Protein AF-A0A9E1UEE5-F1 (afdb_monomer)

Sequence (339 aa):
MTSESNLPDRPKLRPLDVSRVTHEGNDYFLLKDLRRLNDRSMLVPAPLGVYLQGVDGMNTLNEITEAAIRGGAPSVPRKTLEELMNRLDDMLLLSNGKYLTEIEKRLHEYRSAPERAPALADLAYPSDTADLRGYLDGFAFPYMNDDSMADDDLPFDVDVELKGIVSPHIDFERGGDSYGMIWEQVRDQLQDVELFVVFGTDHNGEGPRLTLTNQNYRTPLGVLETDTELVDEISRILSFDSTVDDHPFADEFNHANEHSIELATVWLHRAIGSSDAKMLPILCGAFGGLLEPDSPNIDDHPEIRRVIRLLQSVAGERRTMFIAAADLSHVGPAFGQDE

pLDDT: mean 89.13, std 13.68, range [31.75, 98.81]

Secondary structure (DSSP, 8-state):
--------SS-BBPP-EEEEEEETTEEEEEEE-TT-SS---EEEEGGGHHHHHTTBTTS-HHHHHHHHHHTTPPP--HHHHHHHHHHHHHTT-B-SHHHHHHHHHHHHHHHHSSSB--SSBTTTB-SSHHHHHHHHHHHHGGGSS-TT-S-TTS-TT------EEEE--S-HHHHHHHHHHHHHHHGGGGTT-SEEEEEEE-TT--SS-EEE--PPEEETTEEEPB-HHHHHHHHHHHTT-TTSTTTTTTTGGGGGT--HHHHHHHHHHHHH-S---EEEEEEE---GGGGSTTSPPGGG-HHHHHHHHHHHHHHHHS-EEEEEE------SGGGT---

Structure (mmCIF, N/CA/C/O backbone):
data_AF-A0A9E1UEE5-F1
#
_entry.id   AF-A0A9E1UEE5-F1
#
loop_
_atom_site.group_PDB
_atom_site.id
_atom_site.type_symbol
_atom_site.label_atom_id
_atom_site.label_alt_id
_atom_site.label_comp_id
_atom_site.label_asym_id
_atom_site.label_entity_id
_atom_site.label_seq_id
_atom_site.pdbx_PDB_ins_code
_atom_site.Cartn_x
_atom_site.Cartn_y
_atom_site.Cartn_z
_atom_site.occupancy
_atom_site.B_iso_or_equiv
_atom_site.auth_seq_id
_atom_site.auth_comp_id
_atom_site.auth_asym_id
_atom_site.auth_atom_id
_atom_site.pdbx_PDB_model_num
ATOM 1 N N . MET A 1 1 ? 7.328 20.406 -35.184 1.00 33.19 1 MET A N 1
ATOM 2 C CA . MET A 1 1 ? 8.260 20.754 -34.096 1.00 33.19 1 MET A CA 1
ATOM 3 C C . MET A 1 1 ? 8.676 19.442 -33.474 1.00 33.19 1 MET A C 1
ATOM 5 O O . MET A 1 1 ? 7.837 18.776 -32.889 1.00 33.19 1 MET A O 1
ATOM 9 N N . THR A 1 2 ? 9.891 18.991 -33.761 1.00 31.75 2 THR A N 1
ATOM 10 C CA . THR A 1 2 ? 10.478 17.794 -33.152 1.00 31.75 2 THR A CA 1
ATOM 11 C C . THR A 1 2 ? 10.635 18.077 -31.664 1.00 31.75 2 THR A C 1
ATOM 13 O O . THR A 1 2 ? 11.395 18.977 -31.316 1.00 31.75 2 THR A O 1
ATOM 16 N N . SER A 1 3 ? 9.873 17.399 -30.802 1.00 36.81 3 SER A N 1
ATOM 17 C CA . SER A 1 3 ? 10.148 17.436 -29.367 1.00 36.81 3 SER A CA 1
ATOM 18 C C . SER A 1 3 ? 11.546 16.858 -29.176 1.00 36.81 3 SER A C 1
ATOM 20 O O . SER A 1 3 ? 11.770 15.689 -29.494 1.00 36.81 3 SER A O 1
ATOM 22 N N . GLU A 1 4 ? 12.502 17.679 -28.748 1.00 43.12 4 GLU A N 1
ATOM 23 C CA . GLU A 1 4 ? 13.776 17.165 -28.251 1.00 43.12 4 GLU A CA 1
ATOM 24 C C . GLU A 1 4 ? 13.449 16.155 -27.149 1.00 43.12 4 GLU A C 1
ATOM 26 O O . GLU A 1 4 ? 12.696 16.466 -26.224 1.00 43.12 4 GLU A O 1
ATOM 31 N N . SER A 1 5 ? 13.898 14.907 -27.302 1.00 53.75 5 SER A N 1
ATOM 32 C CA . SER A 1 5 ? 13.592 13.880 -26.313 1.00 53.75 5 SER A CA 1
ATOM 33 C C . SER A 1 5 ? 14.359 14.214 -25.037 1.00 53.75 5 SER A C 1
ATOM 35 O O . SER A 1 5 ? 15.582 14.093 -25.013 1.00 53.75 5 SER A O 1
ATOM 37 N N . ASN A 1 6 ? 13.654 14.604 -23.977 1.00 70.25 6 ASN A N 1
ATOM 38 C CA . ASN A 1 6 ? 14.213 14.877 -22.644 1.00 70.25 6 ASN A CA 1
ATOM 39 C C . ASN A 1 6 ? 14.597 13.587 -21.888 1.00 70.25 6 ASN A C 1
ATOM 41 O O . ASN A 1 6 ? 14.539 13.523 -20.660 1.00 70.25 6 ASN A O 1
ATOM 45 N N . LEU A 1 7 ? 14.959 12.533 -22.621 1.00 82.62 7 LEU A N 1
ATOM 46 C CA . LEU A 1 7 ? 15.351 11.266 -22.030 1.00 82.62 7 LEU A CA 1
ATOM 47 C C . LEU A 1 7 ? 16.670 11.440 -21.266 1.00 82.62 7 LEU A C 1
ATOM 49 O O . LEU A 1 7 ? 17.593 12.079 -21.778 1.00 82.62 7 LEU A O 1
ATOM 53 N N . PRO A 1 8 ? 16.785 10.869 -20.056 1.00 86.38 8 PRO A N 1
ATOM 54 C CA . PRO A 1 8 ? 18.048 10.859 -19.333 1.00 86.38 8 PRO A CA 1
ATOM 55 C C . PRO A 1 8 ? 19.112 10.090 -20.128 1.00 86.38 8 PRO A C 1
ATOM 57 O O . PRO A 1 8 ? 18.811 9.069 -20.748 1.00 86.38 8 PRO A O 1
ATOM 60 N N . ASP A 1 9 ? 20.365 10.550 -20.059 1.00 90.50 9 ASP A N 1
ATOM 61 C CA . ASP A 1 9 ? 21.506 9.896 -20.724 1.00 90.50 9 ASP A CA 1
ATOM 62 C C . ASP A 1 9 ? 21.669 8.436 -20.271 1.00 90.50 9 ASP A C 1
ATOM 64 O O . ASP A 1 9 ? 21.978 7.555 -21.071 1.00 90.50 9 ASP A O 1
ATOM 68 N N . ARG A 1 10 ? 21.372 8.173 -18.992 1.00 95.06 10 ARG A N 1
ATOM 69 C CA . ARG A 1 10 ? 21.348 6.843 -18.377 1.00 95.06 10 ARG A CA 1
ATOM 70 C C . ARG A 1 10 ? 19.948 6.553 -17.834 1.00 95.06 10 ARG A C 1
ATOM 72 O O . ARG A 1 10 ? 19.637 6.957 -16.711 1.00 95.06 10 ARG A O 1
ATOM 79 N N . PRO A 1 11 ? 19.061 5.942 -18.634 1.00 95.75 11 PRO A N 1
ATOM 80 C CA . PRO A 1 11 ? 17.687 5.700 -18.223 1.00 95.75 11 PRO A CA 1
ATOM 81 C C . PRO A 1 11 ? 17.603 4.584 -17.181 1.00 95.75 11 PRO A C 1
ATOM 83 O O . PRO A 1 11 ? 18.307 3.580 -17.265 1.00 95.75 11 PRO A O 1
ATOM 86 N N . LYS A 1 12 ? 16.708 4.769 -16.208 1.00 96.69 12 LYS A N 1
ATOM 87 C CA . LYS A 1 12 ? 16.416 3.813 -15.137 1.00 96.69 12 LYS A CA 1
ATOM 88 C C . LYS A 1 12 ? 14.928 3.501 -15.129 1.00 96.69 12 LYS A C 1
ATOM 90 O O . LYS A 1 12 ? 14.126 4.423 -14.994 1.00 96.69 12 LYS A O 1
ATOM 95 N N . LEU A 1 13 ? 14.556 2.233 -15.252 1.00 95.25 13 LEU A N 1
ATOM 96 C CA . LEU A 1 13 ? 13.190 1.775 -15.026 1.00 95.25 13 LEU A CA 1
ATOM 97 C C . LEU A 1 13 ? 12.865 1.833 -13.533 1.00 95.25 13 LEU A C 1
ATOM 99 O O . LEU A 1 13 ? 13.707 1.547 -12.681 1.00 95.25 13 LEU A O 1
ATOM 103 N N . ARG A 1 14 ? 11.627 2.205 -13.217 1.00 93.12 14 ARG A N 1
ATOM 104 C CA . ARG A 1 14 ? 11.059 1.960 -11.889 1.00 93.12 14 ARG A CA 1
ATOM 105 C C . ARG A 1 14 ? 10.749 0.467 -11.721 1.00 93.12 14 ARG A C 1
ATOM 107 O O . ARG A 1 14 ? 10.701 -0.249 -12.720 1.00 93.12 14 ARG A O 1
ATOM 114 N N . PRO A 1 15 ? 10.501 -0.007 -10.492 1.00 89.44 15 PRO A N 1
ATOM 115 C CA . PRO A 1 15 ? 9.843 -1.292 -10.286 1.00 89.44 15 PRO A CA 1
ATOM 116 C C . PRO A 1 15 ? 8.498 -1.331 -11.028 1.00 89.44 15 PRO A C 1
ATOM 118 O O . PRO A 1 15 ? 7.722 -0.375 -10.954 1.00 89.44 15 PRO A O 1
ATOM 121 N N . LEU A 1 16 ? 8.245 -2.415 -11.762 1.00 90.88 16 LEU A N 1
ATOM 122 C CA . LEU A 1 16 ? 7.039 -2.635 -12.565 1.00 90.88 16 LEU A CA 1
ATOM 123 C C . LEU A 1 16 ? 6.520 -4.051 -12.331 1.00 90.88 16 LEU A C 1
ATOM 125 O O . LEU A 1 16 ? 7.313 -4.965 -12.108 1.00 90.88 16 LEU A O 1
ATOM 129 N N . ASP A 1 17 ? 5.210 -4.236 -12.478 1.00 89.31 17 ASP A N 1
ATOM 130 C CA . ASP A 1 17 ? 4.637 -5.567 -12.660 1.00 89.31 17 ASP A CA 1
ATOM 131 C C . ASP A 1 17 ? 4.858 -5.979 -14.120 1.00 89.31 17 ASP A C 1
ATOM 133 O O . ASP A 1 17 ? 4.523 -5.242 -15.059 1.00 89.31 17 ASP A O 1
ATOM 137 N N . VAL A 1 18 ? 5.488 -7.139 -14.299 1.00 92.12 18 VAL A N 1
ATOM 138 C CA . VAL A 1 18 ? 5.902 -7.670 -15.593 1.00 92.12 18 VAL A CA 1
ATOM 139 C C . VAL A 1 18 ? 5.370 -9.086 -15.730 1.00 92.12 18 VAL A C 1
ATOM 141 O O . VAL A 1 18 ? 5.830 -10.007 -15.063 1.00 92.12 18 VAL A O 1
ATOM 144 N N . SER A 1 19 ? 4.454 -9.280 -16.675 1.00 92.44 19 SER A N 1
ATOM 145 C CA . SER A 1 19 ? 3.938 -10.604 -17.032 1.00 92.44 19 SER A CA 1
ATOM 146 C C . SER A 1 19 ? 4.212 -10.916 -18.497 1.00 92.44 19 SER A C 1
ATOM 148 O O . SER A 1 19 ? 4.224 -10.031 -19.356 1.00 92.44 19 SER A O 1
ATOM 150 N N . ARG A 1 20 ? 4.455 -12.192 -18.810 1.00 93.31 20 ARG A N 1
ATOM 151 C CA . ARG A 1 20 ? 4.583 -12.647 -20.197 1.00 93.31 20 ARG A CA 1
ATOM 152 C C . ARG A 1 20 ? 3.206 -13.011 -20.731 1.00 93.31 20 ARG A C 1
ATOM 154 O O . ARG A 1 20 ? 2.488 -13.787 -20.109 1.00 93.31 20 ARG A O 1
ATOM 161 N N . VAL A 1 21 ? 2.856 -12.473 -21.893 1.00 94.31 21 VAL A N 1
ATOM 162 C CA . VAL A 1 21 ? 1.564 -12.714 -22.542 1.00 94.31 21 VAL A CA 1
ATOM 163 C C . VAL A 1 21 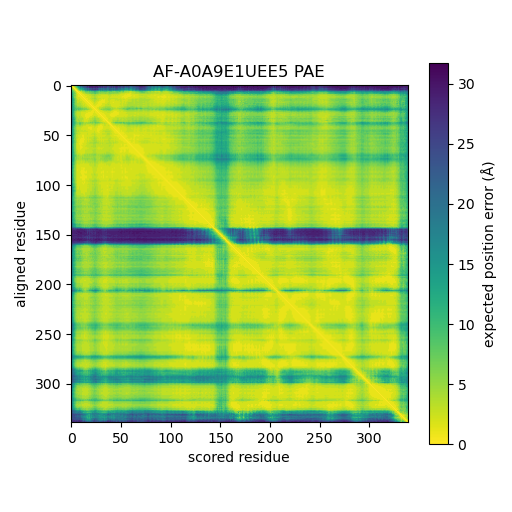? 1.761 -13.020 -24.021 1.00 94.31 21 VAL A C 1
ATOM 165 O O . VAL A 1 21 ? 2.668 -12.486 -24.660 1.00 94.31 21 VAL A O 1
ATOM 168 N N . THR A 1 22 ? 0.885 -13.850 -24.580 1.00 95.06 22 THR A N 1
ATOM 169 C CA . THR A 1 22 ? 0.810 -14.075 -26.027 1.00 95.06 22 THR A CA 1
ATOM 170 C C . THR A 1 22 ? -0.376 -13.293 -26.581 1.00 95.06 22 THR A C 1
ATOM 172 O O . THR A 1 22 ? -1.506 -13.448 -26.122 1.00 95.06 22 THR A O 1
ATOM 175 N N . HIS A 1 23 ? -0.127 -12.449 -27.577 1.00 89.38 23 HIS A N 1
ATOM 176 C CA . HIS A 1 23 ? -1.140 -11.637 -28.242 1.00 89.38 23 HIS A CA 1
ATOM 177 C C . HIS A 1 23 ? -0.979 -11.771 -29.757 1.00 89.38 23 HIS A C 1
ATOM 179 O O . HIS A 1 23 ? 0.119 -11.612 -30.285 1.00 89.38 23 HIS A O 1
ATOM 185 N N . GLU A 1 24 ? -2.060 -12.132 -30.453 1.00 90.50 24 GLU A N 1
ATOM 186 C CA . GLU A 1 24 ? -2.061 -12.365 -31.910 1.00 90.50 24 GLU A CA 1
ATOM 187 C C . GLU A 1 24 ? -0.937 -13.312 -32.391 1.00 90.50 24 GLU A C 1
ATOM 189 O O . GLU A 1 24 ? -0.323 -13.110 -33.436 1.00 90.50 24 GLU A O 1
ATOM 194 N N . GLY A 1 25 ? -0.640 -14.354 -31.603 1.00 91.62 25 GLY A N 1
ATOM 195 C CA . GLY A 1 25 ? 0.392 -15.350 -31.919 1.00 91.62 25 GLY A CA 1
ATOM 196 C C . GLY A 1 25 ? 1.837 -14.890 -31.692 1.00 91.62 25 GLY A C 1
ATOM 197 O O . GLY A 1 25 ? 2.755 -15.642 -32.009 1.00 91.62 25 GLY A O 1
ATOM 198 N N . ASN A 1 26 ? 2.048 -13.692 -31.139 1.00 92.56 26 ASN A N 1
ATOM 199 C CA . ASN A 1 26 ? 3.364 -13.164 -30.789 1.00 92.56 26 ASN A CA 1
ATOM 200 C C . ASN A 1 26 ? 3.502 -12.996 -29.272 1.00 92.56 26 ASN A C 1
ATOM 202 O O . ASN A 1 26 ? 2.530 -12.699 -28.577 1.00 92.56 26 ASN A O 1
ATOM 206 N N . ASP A 1 27 ? 4.725 -13.148 -28.769 1.00 94.69 27 ASP A N 1
ATOM 207 C CA . ASP A 1 27 ? 5.024 -13.007 -27.345 1.00 94.69 27 ASP A CA 1
ATOM 208 C C . ASP A 1 27 ? 5.402 -11.570 -26.975 1.00 94.69 27 ASP A C 1
ATOM 210 O O . ASP A 1 27 ? 6.221 -10.919 -27.638 1.00 94.69 27 ASP A O 1
ATOM 214 N N . TYR A 1 28 ? 4.854 -11.111 -25.854 1.00 96.50 28 TYR A N 1
ATOM 215 C CA . TYR A 1 28 ? 5.079 -9.790 -25.285 1.00 96.50 28 TYR A CA 1
ATOM 216 C C . TYR A 1 28 ? 5.350 -9.875 -23.783 1.00 96.50 28 TYR A C 1
ATOM 218 O O . TYR A 1 28 ? 4.900 -10.789 -23.092 1.00 96.50 28 TYR A O 1
ATOM 226 N N . PHE A 1 29 ? 6.040 -8.862 -23.276 1.00 95.25 29 PHE A N 1
ATOM 227 C CA . PHE A 1 29 ? 5.989 -8.466 -21.879 1.00 95.25 29 PHE A CA 1
ATOM 228 C C . PHE A 1 29 ? 4.897 -7.411 -21.715 1.00 95.25 29 PHE A C 1
ATOM 230 O O . PHE A 1 29 ? 4.915 -6.386 -22.399 1.00 95.25 29 PHE A O 1
ATOM 237 N N . LEU A 1 30 ? 3.942 -7.668 -20.831 1.00 95.31 30 LEU A N 1
ATOM 238 C CA . LEU A 1 30 ? 2.965 -6.696 -20.374 1.00 95.31 30 LEU A CA 1
ATOM 239 C C . LEU A 1 30 ? 3.545 -5.988 -19.151 1.00 95.31 30 LEU A C 1
ATOM 241 O O . LEU A 1 30 ? 3.741 -6.615 -18.113 1.00 95.31 30 LEU A O 1
ATOM 245 N N . LEU A 1 31 ? 3.824 -4.696 -19.296 1.00 94.88 31 LEU A N 1
ATOM 246 C CA . LEU A 1 31 ? 4.309 -3.834 -18.224 1.00 94.88 31 LEU A CA 1
ATOM 247 C C . LEU A 1 31 ? 3.138 -3.062 -17.621 1.00 94.88 31 LEU A C 1
ATOM 249 O O . LEU A 1 31 ? 2.382 -2.411 -18.354 1.00 94.88 31 LEU A O 1
ATOM 253 N N . LYS A 1 32 ? 3.019 -3.098 -16.296 1.00 91.81 32 LYS A N 1
ATOM 254 C CA . LYS A 1 32 ? 2.040 -2.323 -15.531 1.00 91.81 32 LYS A CA 1
ATOM 255 C C . LYS A 1 32 ? 2.735 -1.478 -14.472 1.00 91.81 32 LYS A C 1
ATOM 257 O O . LYS A 1 32 ? 3.705 -1.908 -13.848 1.00 91.81 32 LYS A O 1
ATOM 262 N N . ASP A 1 33 ? 2.221 -0.266 -14.280 1.00 91.19 33 ASP A N 1
ATOM 263 C CA . ASP A 1 33 ? 2.675 0.600 -13.200 1.00 91.19 33 ASP A CA 1
ATOM 264 C C . ASP A 1 33 ? 2.087 0.140 -11.869 1.00 91.19 33 ASP A C 1
ATOM 266 O O . ASP A 1 33 ? 0.887 0.262 -11.622 1.00 91.19 33 ASP A O 1
ATOM 270 N N . LEU A 1 34 ? 2.971 -0.326 -11.000 1.00 85.50 34 LEU A N 1
ATOM 271 C CA . LEU A 1 34 ? 2.669 -0.722 -9.635 1.00 85.50 34 LEU A CA 1
ATOM 272 C C . LEU A 1 34 ? 2.042 0.405 -8.795 1.00 85.50 34 LEU A C 1
ATOM 274 O O . LEU A 1 34 ? 1.146 0.158 -7.992 1.00 85.50 34 LEU A O 1
ATOM 278 N N . ARG A 1 35 ? 2.454 1.662 -9.024 1.00 85.94 35 ARG A N 1
ATOM 279 C CA . ARG A 1 35 ? 1.940 2.840 -8.300 1.00 85.94 35 ARG A CA 1
ATOM 280 C C . ARG A 1 35 ? 0.700 3.461 -8.951 1.00 85.94 35 ARG A C 1
ATOM 282 O O . ARG A 1 35 ? 0.211 4.469 -8.447 1.00 85.94 35 ARG A O 1
ATOM 289 N N . ARG A 1 36 ? 0.213 2.892 -10.065 1.00 86.81 36 ARG A N 1
ATOM 290 C CA . ARG A 1 36 ? -0.959 3.355 -10.837 1.00 86.81 36 ARG A CA 1
ATOM 291 C C . ARG A 1 36 ? -0.968 4.871 -11.098 1.00 86.81 36 ARG A C 1
ATOM 293 O O . ARG A 1 36 ? -2.002 5.529 -11.041 1.00 86.81 36 ARG A O 1
ATOM 300 N N . LEU A 1 37 ? 0.187 5.458 -11.422 1.00 87.69 37 LEU A N 1
ATOM 301 C CA . LEU A 1 37 ? 0.247 6.855 -11.878 1.00 87.69 37 LEU A CA 1
ATOM 302 C C . LEU A 1 37 ? -0.362 7.013 -13.277 1.00 87.69 37 LEU A C 1
ATOM 304 O O . LEU A 1 37 ? -0.746 8.120 -13.672 1.00 87.69 37 LEU A O 1
ATOM 308 N N . ASN A 1 38 ? -0.454 5.897 -14.005 1.00 84.88 38 ASN A N 1
ATOM 309 C CA . ASN A 1 38 ? -1.061 5.755 -15.316 1.00 84.88 38 ASN A CA 1
ATOM 310 C C . ASN A 1 38 ? -1.776 4.396 -15.416 1.00 84.88 38 ASN A C 1
ATOM 312 O O . ASN A 1 38 ? -1.153 3.356 -15.218 1.00 84.88 38 ASN A O 1
ATOM 316 N N . ASP A 1 39 ? -3.054 4.410 -15.795 1.00 82.19 39 ASP A N 1
ATOM 317 C CA . ASP A 1 39 ? -3.894 3.202 -15.884 1.00 82.19 39 ASP A CA 1
ATOM 318 C C . ASP A 1 39 ? -3.623 2.348 -17.133 1.00 82.19 39 ASP A C 1
ATOM 320 O O . ASP A 1 39 ? -4.193 1.271 -17.319 1.00 82.19 39 ASP A O 1
ATOM 324 N N . ARG A 1 40 ? -2.764 2.820 -18.042 1.00 88.81 40 ARG A N 1
ATOM 325 C CA . ARG A 1 40 ? -2.422 2.095 -19.267 1.00 88.81 40 ARG A CA 1
ATOM 326 C C . ARG A 1 40 ? -1.349 1.053 -18.981 1.00 88.81 40 ARG A C 1
ATOM 328 O O . ARG A 1 40 ? -0.320 1.350 -18.383 1.00 88.81 40 ARG A O 1
ATOM 335 N N . SER A 1 41 ? -1.540 -0.144 -19.521 1.00 92.00 41 SER A N 1
ATOM 336 C CA . SER A 1 41 ? -0.482 -1.153 -19.615 1.00 92.00 41 SER A CA 1
ATOM 337 C C . SER A 1 41 ? 0.278 -1.029 -20.937 1.00 92.00 41 SER A C 1
ATOM 339 O O . SER A 1 41 ? -0.276 -0.588 -21.947 1.00 92.00 41 SER A O 1
ATOM 341 N N . MET A 1 42 ? 1.545 -1.438 -20.950 1.00 93.81 42 MET A N 1
ATOM 342 C CA . MET A 1 42 ? 2.387 -1.406 -22.146 1.00 93.81 42 MET A CA 1
ATOM 343 C C . MET A 1 42 ? 2.756 -2.817 -22.592 1.00 93.81 42 MET A C 1
ATOM 345 O O . MET A 1 42 ? 3.356 -3.567 -21.832 1.00 93.81 42 MET A O 1
ATOM 349 N N . LEU A 1 43 ? 2.454 -3.158 -23.845 1.00 94.88 43 LEU A N 1
ATOM 350 C CA . LEU A 1 43 ? 2.979 -4.366 -24.478 1.00 94.88 43 LEU A CA 1
ATOM 351 C C . LEU A 1 43 ? 4.336 -4.068 -25.114 1.00 94.88 43 LEU A C 1
ATOM 353 O O . LEU A 1 43 ? 4.454 -3.216 -25.999 1.00 94.88 43 LEU A O 1
ATOM 357 N N . VAL A 1 44 ? 5.352 -4.803 -24.682 1.00 94.81 44 VAL A N 1
ATOM 358 C CA . VAL A 1 44 ? 6.707 -4.754 -25.224 1.00 94.81 44 VAL A CA 1
ATOM 359 C C . VAL A 1 44 ? 6.995 -6.087 -25.908 1.00 94.81 44 VAL A C 1
ATOM 361 O O . VAL A 1 44 ? 6.946 -7.116 -25.239 1.00 94.81 44 VAL A O 1
ATOM 364 N N . PRO A 1 45 ? 7.287 -6.118 -27.222 1.00 93.44 45 PRO A N 1
ATOM 365 C CA . PRO A 1 45 ? 7.657 -7.355 -27.903 1.00 93.44 45 PRO A CA 1
ATOM 366 C C . PRO A 1 45 ? 8.776 -8.084 -27.156 1.00 93.44 45 PRO A C 1
ATOM 368 O O . PRO A 1 45 ? 9.772 -7.456 -26.793 1.00 93.44 45 PRO A O 1
ATOM 371 N N . ALA A 1 46 ? 8.644 -9.398 -26.961 1.00 92.31 46 ALA A N 1
ATOM 372 C CA . ALA A 1 46 ? 9.601 -10.185 -26.180 1.00 92.31 46 ALA A CA 1
ATOM 373 C C . ALA A 1 46 ? 11.083 -9.983 -26.587 1.00 92.31 46 ALA A C 1
ATOM 375 O O . ALA A 1 46 ? 11.924 -9.872 -25.692 1.00 92.31 46 ALA A O 1
ATOM 376 N N . PRO A 1 47 ? 11.439 -9.824 -27.883 1.00 90.44 47 PRO A N 1
ATOM 377 C CA . PRO A 1 47 ? 12.816 -9.520 -28.285 1.00 90.44 47 PRO A CA 1
ATOM 378 C C . PRO A 1 47 ? 13.401 -8.225 -27.701 1.00 90.44 47 PRO A C 1
ATOM 380 O O . PRO A 1 47 ? 14.619 -8.099 -27.599 1.00 90.44 47 PRO A O 1
ATOM 383 N N . LEU A 1 48 ? 12.557 -7.260 -27.318 1.00 93.00 48 LEU A N 1
ATOM 384 C CA . LEU A 1 48 ? 12.993 -5.997 -26.720 1.00 93.00 48 LEU A CA 1
ATOM 385 C C . LEU A 1 48 ? 13.247 -6.105 -25.208 1.00 93.00 48 LEU A C 1
ATOM 387 O O . LEU A 1 48 ? 13.863 -5.209 -24.638 1.00 93.00 48 LEU A O 1
ATOM 391 N N . GLY A 1 49 ? 12.828 -7.195 -24.555 1.00 91.50 49 GLY A N 1
ATOM 392 C CA . GLY A 1 49 ? 12.967 -7.359 -23.104 1.00 91.50 49 GLY A CA 1
ATOM 393 C C . GLY A 1 49 ? 14.418 -7.336 -22.617 1.00 91.50 49 GLY A C 1
ATOM 394 O O . GLY A 1 49 ? 14.702 -6.739 -21.584 1.00 91.50 49 GLY A O 1
ATOM 395 N N . VAL A 1 50 ? 15.358 -7.895 -23.390 1.00 91.31 50 VAL A N 1
ATOM 396 C CA . VAL A 1 50 ? 16.795 -7.885 -23.042 1.00 91.31 50 VAL A CA 1
ATOM 397 C C . VAL A 1 50 ? 17.349 -6.459 -22.974 1.00 91.31 50 VAL A C 1
ATOM 399 O O . VAL A 1 50 ? 18.196 -6.163 -22.140 1.00 91.31 50 VAL A O 1
ATOM 402 N N . TYR A 1 51 ? 16.841 -5.546 -23.806 1.00 94.44 51 TYR A N 1
ATOM 403 C CA . TYR A 1 51 ? 17.249 -4.143 -23.757 1.00 94.44 51 TYR A CA 1
ATOM 404 C C . TYR A 1 51 ? 16.742 -3.457 -22.488 1.00 94.44 51 TYR A C 1
ATOM 406 O O . TYR A 1 51 ? 17.472 -2.663 -21.906 1.00 94.44 51 TYR A O 1
ATOM 414 N N . LEU A 1 52 ? 15.528 -3.791 -22.033 1.00 93.88 52 LEU A N 1
ATOM 415 C CA . LEU A 1 52 ? 14.961 -3.241 -20.799 1.00 93.88 52 LEU A CA 1
ATOM 416 C C . LEU A 1 52 ? 15.756 -3.645 -19.553 1.00 93.88 52 LEU A C 1
ATOM 418 O O . LEU A 1 52 ? 15.859 -2.845 -18.631 1.00 93.88 52 LEU A O 1
ATOM 422 N N . GLN A 1 53 ? 16.378 -4.828 -19.544 1.00 91.50 53 GLN A N 1
ATOM 423 C CA . GLN A 1 53 ? 17.242 -5.262 -18.436 1.00 91.50 53 GLN A CA 1
ATOM 424 C C . GLN A 1 53 ? 18.451 -4.338 -18.222 1.00 91.50 53 GLN A C 1
ATOM 426 O O . GLN A 1 53 ? 18.937 -4.231 -17.104 1.00 91.50 53 GLN A O 1
ATOM 431 N N . GLY A 1 54 ? 18.924 -3.659 -19.274 1.00 93.12 54 GLY A N 1
ATOM 432 C CA . GLY A 1 54 ? 20.014 -2.683 -19.178 1.00 93.12 54 GLY A CA 1
ATOM 433 C C . GLY A 1 54 ? 19.567 -1.272 -18.781 1.00 93.12 54 GLY A C 1
ATOM 434 O O . GLY A 1 54 ? 20.414 -0.398 -18.619 1.00 93.12 54 GLY A O 1
ATOM 435 N N . VAL A 1 55 ? 18.259 -1.020 -18.645 1.00 95.69 55 VAL A N 1
ATOM 436 C CA . VAL A 1 55 ? 17.692 0.287 -18.268 1.00 95.69 55 VAL A CA 1
ATOM 437 C C . VAL A 1 55 ? 17.675 0.406 -16.739 1.00 95.69 55 VAL A C 1
ATOM 439 O O . VAL A 1 55 ? 16.630 0.510 -16.101 1.00 95.69 55 VAL A O 1
ATOM 442 N N . ASP A 1 56 ? 18.859 0.349 -16.140 1.00 94.69 56 ASP A N 1
ATOM 443 C CA . ASP A 1 56 ? 19.102 0.305 -14.692 1.00 94.69 56 ASP A CA 1
ATOM 444 C C . ASP A 1 56 ? 19.626 1.638 -14.119 1.00 94.69 56 ASP A C 1
ATOM 446 O O . ASP A 1 56 ? 19.813 1.783 -12.909 1.00 94.69 56 ASP A O 1
ATOM 450 N N . GLY A 1 57 ? 19.836 2.638 -14.980 1.00 95.81 57 GLY A N 1
ATOM 451 C CA . GLY A 1 57 ? 20.436 3.929 -14.641 1.00 95.81 57 GLY A CA 1
ATOM 452 C C . GLY A 1 57 ? 21.965 3.949 -14.664 1.00 95.81 57 GLY A C 1
ATOM 453 O O . GLY A 1 57 ? 22.558 4.997 -14.407 1.00 95.81 57 GLY A O 1
ATOM 454 N N . MET A 1 58 ? 22.624 2.832 -14.981 1.00 95.88 58 MET A N 1
ATOM 455 C CA . MET A 1 58 ? 24.085 2.749 -15.041 1.00 95.88 58 MET A CA 1
ATOM 456 C C . MET A 1 58 ? 24.625 2.974 -16.450 1.00 95.88 58 MET A C 1
ATOM 458 O O . MET A 1 58 ? 25.697 3.563 -16.593 1.00 95.88 58 MET A O 1
ATOM 462 N N . ASN A 1 59 ? 23.883 2.552 -17.473 1.00 95.56 59 ASN A N 1
ATOM 463 C CA . ASN A 1 59 ? 24.346 2.500 -18.857 1.00 95.56 59 ASN A CA 1
ATOM 464 C C . ASN A 1 59 ? 23.618 3.514 -19.746 1.00 95.56 59 ASN A C 1
ATOM 466 O O . ASN A 1 59 ? 22.425 3.770 -19.587 1.00 95.56 59 ASN A O 1
ATOM 470 N N . THR A 1 60 ? 24.333 4.064 -20.723 1.00 95.25 60 THR A N 1
ATOM 471 C CA . THR A 1 60 ? 23.735 4.841 -21.813 1.00 95.25 60 THR A CA 1
ATOM 472 C C . THR A 1 60 ? 22.981 3.935 -22.782 1.00 95.25 60 THR A C 1
ATOM 474 O O . THR A 1 60 ? 23.277 2.746 -22.903 1.00 95.25 60 THR A O 1
ATOM 477 N N . LEU A 1 61 ? 22.050 4.491 -23.565 1.00 93.25 61 LEU A N 1
ATOM 478 C CA . LEU A 1 61 ? 21.305 3.704 -24.562 1.00 93.25 61 LEU A CA 1
ATOM 479 C C . LEU A 1 61 ? 22.225 2.986 -25.573 1.00 93.25 61 LEU A C 1
ATOM 481 O O . LEU A 1 61 ? 21.909 1.887 -26.036 1.00 93.25 61 LEU A O 1
ATOM 485 N N . ASN A 1 62 ? 23.380 3.580 -25.891 1.00 93.81 62 ASN A N 1
ATOM 486 C CA . ASN A 1 62 ? 24.399 2.950 -26.732 1.00 93.81 62 ASN A CA 1
ATOM 487 C C . ASN A 1 62 ? 25.020 1.731 -26.037 1.00 93.81 62 ASN A C 1
ATOM 489 O O . ASN A 1 62 ? 25.067 0.655 -26.628 1.00 93.81 62 ASN A O 1
ATOM 493 N N . GLU A 1 63 ? 25.450 1.879 -24.783 1.00 95.75 63 GLU A N 1
ATOM 494 C CA . GLU A 1 63 ? 26.060 0.795 -24.001 1.00 95.75 63 GLU A CA 1
ATOM 495 C C . GLU A 1 63 ? 25.076 -0.358 -23.769 1.00 95.75 63 GLU A C 1
ATOM 497 O O . GLU A 1 63 ? 25.452 -1.517 -23.943 1.00 95.75 63 GLU A O 1
ATOM 502 N N . ILE A 1 64 ? 23.803 -0.050 -23.483 1.00 95.31 64 ILE A N 1
ATOM 503 C CA . ILE A 1 64 ? 22.710 -1.033 -23.387 1.00 95.31 64 ILE A CA 1
ATOM 504 C C . ILE A 1 64 ? 22.587 -1.815 -24.696 1.00 95.31 64 ILE A C 1
ATOM 506 O O . ILE A 1 64 ? 22.537 -3.045 -24.696 1.00 95.31 64 ILE A O 1
ATOM 510 N N . THR A 1 65 ? 22.569 -1.104 -25.827 1.00 94.69 65 THR A N 1
ATOM 511 C CA . THR A 1 65 ? 22.430 -1.721 -27.151 1.00 94.69 65 THR A CA 1
ATOM 512 C C . THR A 1 65 ? 23.601 -2.649 -27.456 1.00 94.69 65 THR A C 1
ATOM 514 O O . THR A 1 65 ? 23.400 -3.783 -27.892 1.00 94.69 65 THR A O 1
ATOM 517 N N . GLU A 1 66 ? 24.828 -2.192 -27.212 1.00 95.00 66 GLU A N 1
ATOM 518 C CA . GLU A 1 66 ? 26.023 -3.000 -27.428 1.00 95.00 66 GLU A CA 1
ATOM 519 C C . GLU A 1 66 ? 26.067 -4.225 -26.512 1.00 95.00 66 GLU A C 1
ATOM 521 O O . GLU A 1 66 ? 26.412 -5.315 -26.970 1.00 95.00 66 GLU A O 1
ATOM 526 N N . ALA A 1 67 ? 25.716 -4.069 -25.233 1.00 94.81 67 ALA A N 1
ATOM 527 C CA . ALA A 1 67 ? 25.675 -5.167 -24.276 1.00 94.81 67 ALA A CA 1
ATOM 528 C C . ALA A 1 67 ? 24.637 -6.225 -24.678 1.00 94.81 67 ALA A C 1
ATOM 530 O O . ALA A 1 67 ? 24.972 -7.409 -24.724 1.00 94.81 67 ALA A O 1
ATOM 531 N N . ALA A 1 68 ? 23.427 -5.803 -25.056 1.00 94.50 68 ALA A N 1
ATOM 532 C CA . ALA A 1 68 ? 22.372 -6.700 -25.518 1.00 94.50 68 ALA A CA 1
ATOM 533 C C . ALA A 1 68 ? 22.796 -7.479 -26.775 1.00 94.50 68 ALA A C 1
ATOM 535 O O . ALA A 1 68 ? 22.653 -8.701 -26.821 1.00 94.50 68 ALA A O 1
ATOM 536 N N . ILE A 1 69 ? 23.389 -6.806 -27.771 1.00 94.12 69 ILE A N 1
ATOM 537 C CA . ILE A 1 69 ? 23.875 -7.459 -29.000 1.00 94.12 69 ILE A CA 1
ATOM 538 C C . ILE A 1 69 ? 25.019 -8.434 -28.690 1.00 94.12 69 ILE A C 1
ATOM 540 O O . ILE A 1 69 ? 25.014 -9.557 -29.195 1.00 94.12 69 ILE A O 1
ATOM 544 N N . ARG A 1 70 ? 25.981 -8.051 -27.835 1.00 94.38 70 ARG A N 1
ATOM 545 C CA . ARG A 1 70 ? 27.051 -8.961 -27.380 1.00 94.38 70 ARG A CA 1
ATOM 546 C C . ARG A 1 70 ? 26.491 -10.192 -26.661 1.00 94.38 70 ARG A C 1
ATOM 548 O O . ARG A 1 70 ? 27.064 -11.268 -26.793 1.00 94.38 70 ARG A O 1
ATOM 555 N N . GLY A 1 71 ? 25.378 -10.038 -25.944 1.00 91.31 71 GLY A N 1
ATOM 556 C CA . GLY A 1 71 ? 24.641 -11.114 -25.277 1.00 91.31 71 GLY A CA 1
ATOM 557 C C . GLY A 1 71 ? 23.750 -11.962 -26.196 1.00 91.31 71 GLY A C 1
ATOM 558 O O . GLY A 1 71 ? 23.105 -12.886 -25.711 1.00 91.31 71 GLY A O 1
ATOM 559 N N . GLY A 1 72 ? 23.708 -11.682 -27.505 1.00 91.31 72 GLY A N 1
ATOM 560 C CA . GLY A 1 72 ? 22.938 -12.457 -28.484 1.00 91.31 72 GLY A CA 1
ATOM 561 C C . GLY A 1 72 ? 21.521 -11.944 -28.760 1.00 91.31 72 GLY A C 1
ATOM 562 O O . GLY A 1 72 ? 20.757 -12.633 -29.436 1.00 91.31 72 GLY A O 1
ATOM 563 N N . ALA A 1 73 ? 21.156 -10.749 -28.282 1.00 90.94 73 ALA A N 1
ATOM 564 C CA . ALA A 1 73 ? 19.884 -10.124 -28.639 1.00 90.94 73 ALA A CA 1
ATOM 565 C C . ALA A 1 73 ? 19.835 -9.783 -30.146 1.00 90.94 73 ALA A C 1
ATOM 567 O O . ALA A 1 73 ? 20.858 -9.413 -30.736 1.00 90.94 73 ALA A O 1
ATOM 568 N N . PRO A 1 74 ? 18.658 -9.876 -30.792 1.00 88.75 74 PRO A N 1
ATOM 569 C CA . PRO A 1 74 ? 18.514 -9.513 -32.198 1.00 88.75 74 PRO A CA 1
ATOM 570 C C . PRO A 1 74 ? 18.771 -8.020 -32.393 1.00 88.75 74 PRO A C 1
ATOM 572 O O . PRO A 1 74 ? 18.326 -7.214 -31.590 1.00 88.75 74 PRO A O 1
ATOM 575 N N . SER A 1 75 ? 19.447 -7.634 -33.478 1.00 91.06 75 SER A N 1
ATOM 576 C CA . SER A 1 75 ? 19.701 -6.218 -33.767 1.00 91.06 75 SER A CA 1
ATOM 577 C C . SER A 1 75 ? 18.393 -5.460 -34.021 1.00 91.06 75 SER A C 1
ATOM 579 O O . SER A 1 75 ? 17.590 -5.853 -34.870 1.00 91.06 75 SER A O 1
ATOM 581 N N . VAL A 1 76 ? 18.204 -4.354 -33.303 1.00 90.69 76 VAL A N 1
ATOM 582 C CA . VAL A 1 76 ? 17.029 -3.479 -33.400 1.00 90.69 76 VAL A CA 1
ATOM 583 C C . VAL A 1 76 ? 17.465 -2.102 -33.914 1.00 90.69 76 VAL A C 1
ATOM 585 O O . VAL A 1 76 ? 18.511 -1.601 -33.491 1.00 90.69 76 VAL A O 1
ATOM 588 N N . PRO A 1 77 ? 16.695 -1.447 -34.806 1.00 91.81 77 PRO A N 1
ATOM 589 C CA . PRO A 1 77 ? 16.987 -0.077 -35.210 1.00 91.81 77 PRO A CA 1
ATOM 590 C C . PRO A 1 77 ? 17.022 0.861 -34.001 1.00 91.81 77 PRO A C 1
ATOM 592 O O . PRO A 1 77 ? 16.094 0.872 -33.195 1.00 91.81 77 PRO A O 1
ATOM 595 N N . ARG A 1 78 ? 18.047 1.718 -33.917 1.00 89.50 78 ARG A N 1
ATOM 596 C CA . ARG A 1 78 ? 18.199 2.709 -32.834 1.00 89.50 78 ARG A CA 1
ATOM 597 C C . ARG A 1 78 ? 16.915 3.501 -32.573 1.00 89.50 78 ARG A C 1
ATOM 599 O O . ARG A 1 78 ? 16.502 3.648 -31.430 1.00 89.50 78 ARG A O 1
ATOM 606 N N . LYS A 1 79 ? 16.250 3.931 -33.648 1.00 91.25 79 LYS A N 1
ATOM 607 C CA . LYS A 1 79 ? 14.991 4.678 -33.585 1.00 91.25 79 LYS A CA 1
ATOM 608 C C . LYS A 1 79 ? 13.894 3.929 -32.816 1.00 91.25 79 LYS A C 1
ATOM 610 O O . LYS A 1 79 ? 13.147 4.547 -32.074 1.00 91.25 79 LYS A O 1
ATOM 615 N N . THR A 1 80 ? 13.808 2.606 -32.956 1.00 91.88 80 THR A N 1
ATOM 616 C CA . THR A 1 80 ? 12.822 1.783 -32.239 1.00 91.88 80 THR A CA 1
ATOM 617 C C . THR A 1 80 ? 13.093 1.764 -30.736 1.00 91.88 80 THR A C 1
ATOM 619 O O . THR A 1 80 ? 12.152 1.829 -29.950 1.00 91.88 80 THR A O 1
ATOM 622 N N . LEU A 1 81 ? 14.364 1.719 -30.321 1.00 92.19 81 LEU A N 1
ATOM 623 C CA . LEU A 1 81 ? 14.730 1.801 -28.904 1.00 92.19 81 LEU A CA 1
ATOM 624 C C . LEU A 1 81 ? 14.485 3.205 -28.337 1.00 92.19 81 LEU A C 1
ATOM 626 O O . LEU A 1 81 ? 13.973 3.331 -27.231 1.00 92.19 81 LEU A O 1
ATOM 630 N N . GLU A 1 82 ? 14.773 4.258 -29.102 1.00 93.06 82 GLU A N 1
ATOM 631 C CA . GLU A 1 82 ? 14.443 5.637 -28.715 1.00 93.06 82 GLU A CA 1
ATOM 632 C C . GLU A 1 82 ? 12.921 5.833 -28.578 1.00 93.06 82 GLU A C 1
ATOM 634 O O . GLU A 1 82 ? 12.457 6.416 -27.601 1.00 93.06 82 GLU A O 1
ATOM 639 N N . GLU A 1 83 ? 12.120 5.305 -29.508 1.00 94.00 83 GLU A N 1
ATOM 640 C CA . GLU A 1 83 ? 10.651 5.318 -29.429 1.00 94.00 83 GLU A CA 1
ATOM 641 C C . GLU A 1 83 ? 10.134 4.524 -28.212 1.00 94.00 83 GLU A C 1
ATOM 643 O O . GLU A 1 83 ? 9.197 4.969 -27.546 1.00 94.00 83 GLU A O 1
ATOM 648 N N . LEU A 1 84 ? 10.761 3.389 -27.876 1.00 94.75 84 LEU A N 1
ATOM 649 C CA . LEU A 1 84 ? 10.460 2.616 -26.666 1.00 94.75 84 LEU A CA 1
ATOM 650 C C . LEU A 1 84 ? 10.753 3.426 -25.394 1.00 94.75 84 LEU A C 1
ATOM 652 O O . LEU A 1 84 ? 9.885 3.518 -24.531 1.00 94.75 84 LEU A O 1
ATOM 656 N N . MET A 1 85 ? 11.932 4.049 -25.294 1.00 95.62 85 MET A N 1
ATOM 657 C CA . MET A 1 85 ? 12.309 4.872 -24.136 1.00 95.62 85 MET A CA 1
ATOM 658 C C . MET A 1 85 ? 11.371 6.069 -23.953 1.00 95.62 85 MET A C 1
ATOM 660 O O . MET A 1 85 ? 10.918 6.324 -22.841 1.00 95.62 85 MET A O 1
ATOM 664 N N . ASN A 1 86 ? 11.020 6.763 -25.040 1.00 95.06 86 ASN A N 1
ATOM 665 C CA . ASN A 1 86 ? 10.062 7.870 -24.986 1.00 95.06 86 ASN A CA 1
ATOM 666 C C . ASN A 1 86 ? 8.682 7.404 -24.508 1.00 95.06 86 ASN A C 1
ATOM 668 O O . ASN A 1 86 ? 8.064 8.069 -23.687 1.00 95.06 86 ASN A O 1
ATOM 672 N N . ARG A 1 87 ? 8.211 6.232 -24.956 1.00 94.81 87 ARG A N 1
ATOM 673 C CA . ARG A 1 87 ? 6.941 5.668 -24.474 1.00 94.81 87 ARG A CA 1
ATOM 674 C C . ARG A 1 87 ? 6.979 5.320 -22.988 1.00 94.81 87 ARG A C 1
ATOM 676 O O . ARG A 1 87 ? 6.010 5.605 -22.292 1.00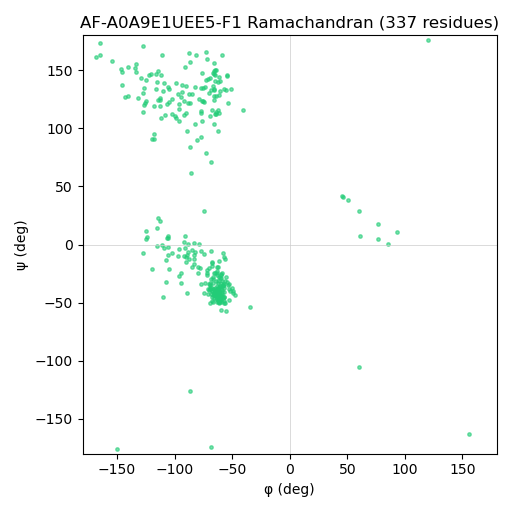 94.81 87 ARG A O 1
ATOM 683 N N . LEU A 1 88 ? 8.076 4.740 -22.499 1.00 95.50 88 LEU A N 1
ATOM 684 C CA . LEU A 1 88 ? 8.256 4.465 -21.070 1.00 95.50 88 LEU A CA 1
ATOM 685 C C . LEU A 1 88 ? 8.240 5.764 -20.251 1.00 95.50 88 LEU A C 1
ATOM 687 O O . LEU A 1 88 ? 7.589 5.821 -19.211 1.00 95.50 88 LEU A O 1
ATOM 691 N N . ASP A 1 89 ? 8.895 6.819 -20.741 1.00 95.25 89 ASP A N 1
ATOM 692 C CA . ASP A 1 89 ? 8.889 8.145 -20.113 1.00 95.25 89 ASP A CA 1
ATOM 693 C C . ASP A 1 89 ? 7.504 8.816 -20.135 1.00 95.25 89 ASP A C 1
ATOM 695 O O . ASP A 1 89 ? 7.049 9.381 -19.143 1.00 95.25 89 ASP A O 1
ATOM 699 N N . ASP A 1 90 ? 6.785 8.749 -21.255 1.00 93.62 90 ASP A N 1
ATOM 700 C CA . ASP A 1 90 ? 5.402 9.233 -21.386 1.00 93.62 90 ASP A CA 1
ATOM 701 C C . ASP A 1 90 ? 4.419 8.479 -20.498 1.00 93.62 90 ASP A C 1
ATOM 703 O O . ASP A 1 90 ? 3.377 9.017 -20.118 1.00 93.62 90 ASP A O 1
ATOM 707 N N . MET A 1 91 ? 4.758 7.244 -20.145 1.00 94.69 91 MET A N 1
ATOM 708 C CA . MET A 1 91 ? 4.010 6.448 -19.189 1.00 94.69 91 MET A CA 1
ATOM 709 C C . MET A 1 91 ? 4.505 6.598 -17.746 1.00 94.69 91 MET A C 1
ATOM 711 O O . MET A 1 91 ? 3.918 5.972 -16.871 1.00 94.69 91 MET A O 1
ATOM 715 N N . LEU A 1 92 ? 5.514 7.443 -17.488 1.00 94.81 92 LEU A N 1
ATOM 716 C CA . LEU A 1 92 ? 6.119 7.669 -16.166 1.00 94.81 92 LEU A CA 1
ATOM 717 C C . LEU A 1 92 ? 6.736 6.401 -15.552 1.00 94.81 92 LEU A C 1
ATOM 719 O O . LEU A 1 92 ? 6.787 6.240 -14.332 1.00 94.81 92 LEU A O 1
ATOM 723 N N . LEU A 1 93 ? 7.201 5.476 -16.393 1.00 95.06 93 LEU A N 1
ATOM 724 C CA . LEU A 1 93 ? 7.827 4.218 -15.969 1.00 95.06 93 LEU A CA 1
ATOM 725 C C . LEU A 1 93 ? 9.345 4.354 -15.782 1.00 95.06 93 LEU A C 1
ATOM 727 O O . LEU A 1 93 ? 9.987 3.441 -15.266 1.00 95.06 93 LEU A O 1
ATOM 731 N N . LEU A 1 94 ? 9.925 5.490 -16.182 1.00 95.44 94 LEU A N 1
ATOM 732 C CA . LEU A 1 94 ? 11.322 5.824 -15.919 1.00 95.44 94 LEU A CA 1
ATOM 733 C C . LEU A 1 94 ? 11.456 6.645 -14.632 1.00 95.44 94 LEU A C 1
ATOM 735 O O . LEU A 1 94 ? 10.709 7.590 -14.400 1.00 95.44 94 LEU A O 1
ATOM 739 N N . SER A 1 95 ? 12.451 6.312 -13.815 1.00 94.19 95 SER A N 1
ATOM 740 C CA . SER A 1 95 ? 12.850 7.080 -12.638 1.00 94.19 95 SER A CA 1
ATOM 741 C C . SER A 1 95 ? 13.660 8.304 -13.070 1.00 94.19 95 SER A C 1
ATOM 743 O O . SER A 1 95 ? 14.878 8.225 -13.234 1.00 94.19 95 SER A O 1
ATOM 745 N N . ASN A 1 96 ? 12.994 9.440 -13.274 1.00 94.12 96 ASN A N 1
ATOM 746 C CA . ASN A 1 96 ? 13.617 10.697 -13.696 1.00 94.12 96 ASN A CA 1
ATOM 747 C C . ASN A 1 96 ? 12.853 11.928 -13.171 1.00 94.12 96 ASN A C 1
ATOM 749 O O . ASN A 1 96 ? 11.871 11.797 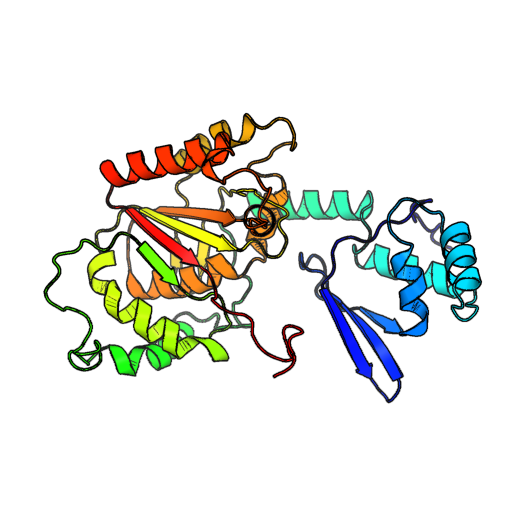-12.447 1.00 94.12 96 ASN A O 1
ATOM 753 N N . GLY A 1 97 ? 13.281 13.132 -13.568 1.00 93.62 97 GLY A N 1
ATOM 754 C CA . GLY A 1 97 ? 12.653 14.384 -13.133 1.00 93.62 97 GLY A CA 1
ATOM 755 C C . GLY A 1 97 ? 11.161 14.500 -13.470 1.00 93.62 97 GLY A C 1
ATOM 756 O O . GLY A 1 97 ? 10.406 15.018 -12.657 1.00 93.62 97 GLY A O 1
ATOM 757 N N . LYS A 1 98 ? 10.713 13.971 -14.618 1.00 93.94 98 LYS A N 1
ATOM 758 C CA . LYS A 1 98 ? 9.294 13.988 -15.019 1.00 93.94 98 LYS A CA 1
ATOM 759 C C . LYS A 1 98 ? 8.446 13.133 -14.078 1.00 93.94 98 LYS A C 1
ATOM 761 O O . LYS A 1 98 ? 7.408 13.592 -13.612 1.00 93.94 98 LYS A O 1
ATOM 766 N N . TYR A 1 99 ? 8.915 11.924 -13.768 1.00 94.06 99 TYR A N 1
ATOM 767 C CA . TYR A 1 99 ? 8.295 11.068 -12.758 1.00 94.06 99 TYR A CA 1
ATOM 768 C C . TYR A 1 99 ? 8.288 11.734 -11.377 1.00 94.06 99 TYR A C 1
ATOM 770 O O . TYR A 1 99 ? 7.237 11.771 -10.745 1.00 94.06 99 TYR A O 1
ATOM 778 N N . LEU A 1 100 ? 9.422 12.298 -10.938 1.00 93.31 100 LEU A N 1
ATOM 779 C CA . LEU A 1 100 ? 9.543 12.957 -9.632 1.00 93.31 100 LEU A CA 1
ATOM 780 C C . LEU A 1 100 ? 8.558 14.127 -9.484 1.00 93.31 100 LEU A C 1
ATOM 782 O O . LEU A 1 100 ? 7.856 14.221 -8.484 1.00 93.31 100 LEU A O 1
ATOM 786 N N . THR A 1 101 ? 8.423 14.963 -10.515 1.00 95.19 101 THR A N 1
ATOM 787 C CA . THR A 1 101 ? 7.437 16.055 -10.514 1.00 95.19 101 THR A CA 1
ATOM 788 C C . THR A 1 101 ? 5.998 15.538 -10.424 1.00 95.19 101 THR A C 1
ATOM 790 O O . THR A 1 101 ? 5.184 16.117 -9.706 1.00 95.19 101 THR A O 1
ATOM 793 N N . GLU A 1 102 ? 5.655 14.457 -11.135 1.00 95.25 102 GLU A N 1
ATOM 794 C CA . GLU A 1 102 ? 4.294 13.915 -11.067 1.00 95.25 102 GLU A CA 1
ATOM 795 C C . GLU A 1 102 ? 4.011 13.256 -9.712 1.00 95.25 102 GLU A C 1
ATOM 797 O O . GLU A 1 102 ? 2.941 13.485 -9.156 1.00 95.25 102 GLU A O 1
ATOM 802 N N . ILE A 1 103 ? 4.940 12.477 -9.145 1.00 93.94 103 ILE A N 1
ATOM 803 C CA . ILE A 1 103 ? 4.711 11.836 -7.840 1.00 93.94 103 ILE A CA 1
ATOM 804 C C . ILE A 1 103 ? 4.606 12.872 -6.715 1.00 93.94 103 ILE A C 1
ATOM 806 O O . ILE A 1 103 ? 3.726 12.740 -5.870 1.00 93.94 103 ILE A O 1
ATOM 810 N N . GLU A 1 104 ? 5.406 13.943 -6.737 1.00 94.81 104 GLU A N 1
ATOM 811 C CA . GLU A 1 104 ? 5.283 15.059 -5.787 1.00 94.81 104 GLU A CA 1
ATOM 812 C C . GLU A 1 104 ? 3.901 15.715 -5.872 1.00 94.81 104 GLU A C 1
ATOM 814 O O . GLU A 1 104 ? 3.251 15.963 -4.853 1.00 94.81 104 GLU A O 1
ATOM 819 N N . LYS A 1 105 ? 3.413 15.945 -7.096 1.00 96.31 105 LYS A N 1
ATOM 820 C CA . LYS A 1 105 ? 2.071 16.478 -7.331 1.00 96.31 105 LYS A CA 1
ATOM 821 C C . LYS A 1 105 ? 0.989 15.534 -6.794 1.00 96.31 105 LYS A C 1
ATOM 823 O O . LYS A 1 105 ? 0.106 15.990 -6.071 1.00 96.31 105 LYS A O 1
ATOM 828 N N . ARG A 1 106 ? 1.052 14.234 -7.105 1.00 95.38 106 ARG A N 1
ATOM 829 C CA . ARG A 1 106 ? 0.065 13.245 -6.629 1.00 95.38 106 ARG A CA 1
ATOM 830 C C . ARG A 1 106 ? 0.097 13.076 -5.115 1.00 95.38 106 ARG A C 1
ATOM 832 O O . ARG A 1 106 ? -0.957 12.948 -4.505 1.00 95.38 106 ARG A O 1
ATOM 839 N N . LEU A 1 107 ? 1.278 13.121 -4.501 1.00 96.19 107 LEU A N 1
ATOM 840 C CA . LEU A 1 107 ? 1.423 13.089 -3.048 1.00 96.19 107 LEU A CA 1
ATOM 841 C C . LEU A 1 107 ? 0.812 14.337 -2.403 1.00 96.19 107 LEU A C 1
ATOM 843 O O . LEU A 1 107 ? 0.147 14.235 -1.375 1.00 96.19 107 LEU A O 1
ATOM 847 N N . HIS A 1 108 ? 0.983 15.512 -3.012 1.00 97.00 108 HIS A N 1
ATOM 848 C CA . HIS A 1 108 ? 0.333 16.731 -2.537 1.00 97.00 108 HIS A CA 1
ATOM 849 C C . HIS A 1 108 ? -1.197 16.652 -2.645 1.00 97.00 108 HIS A C 1
ATOM 851 O O . HIS A 1 108 ? -1.892 17.033 -1.702 1.00 97.00 108 HIS A O 1
ATOM 857 N N . GLU A 1 109 ? -1.721 16.134 -3.759 1.00 96.38 109 GLU A N 1
ATOM 858 C CA . GLU A 1 109 ? -3.157 15.888 -3.952 1.00 96.38 109 GLU A CA 1
ATOM 859 C C . GLU A 1 109 ? -3.693 14.885 -2.921 1.00 96.38 109 GLU A C 1
ATOM 861 O O . GLU A 1 109 ? -4.695 15.166 -2.270 1.00 96.38 109 GLU A O 1
ATOM 866 N N . TYR A 1 110 ? -2.983 13.771 -2.711 1.00 97.06 110 TYR A N 1
ATOM 867 C CA . TYR A 1 110 ? -3.301 12.756 -1.706 1.00 97.06 110 TYR A CA 1
ATOM 868 C C . TYR A 1 110 ? -3.357 13.350 -0.295 1.00 97.06 110 TYR A C 1
ATOM 870 O O . TYR A 1 110 ? -4.356 13.186 0.392 1.00 97.06 110 TYR A O 1
ATOM 878 N N . ARG A 1 111 ? -2.333 14.107 0.118 1.00 97.00 111 ARG A N 1
ATOM 879 C CA . ARG A 1 111 ? -2.268 14.741 1.448 1.00 97.00 111 ARG A CA 1
ATOM 880 C C . ARG A 1 111 ? -3.326 15.824 1.658 1.00 97.00 111 ARG A C 1
ATOM 882 O O . ARG A 1 111 ? -3.715 16.070 2.794 1.00 97.00 111 ARG A O 1
ATOM 889 N N . SER A 1 112 ? -3.747 16.494 0.587 1.00 97.12 112 SER A N 1
ATOM 890 C CA . SER A 1 112 ? -4.722 17.592 0.644 1.00 97.12 112 SER A CA 1
ATOM 891 C C . SER A 1 112 ? -6.169 17.117 0.500 1.00 97.12 112 SER A C 1
ATOM 893 O O . SER A 1 112 ? -7.092 17.910 0.693 1.00 97.12 112 SER A O 1
ATOM 895 N N . ALA A 1 113 ? -6.382 15.851 0.135 1.00 97.31 113 ALA A N 1
ATOM 896 C CA . ALA A 1 113 ? -7.701 15.247 0.124 1.00 97.31 113 ALA A CA 1
ATOM 897 C C . ALA A 1 113 ? -8.257 15.160 1.559 1.00 97.31 113 ALA A C 1
ATOM 899 O O . ALA A 1 113 ? -7.482 15.030 2.511 1.00 97.31 113 ALA A O 1
ATOM 900 N N . PRO A 1 114 ? -9.591 15.224 1.738 1.00 96.25 114 PRO A N 1
ATOM 901 C CA . PRO A 1 114 ? -10.202 15.055 3.059 1.00 96.25 114 PRO A CA 1
ATOM 902 C C . PRO A 1 114 ? -9.962 13.657 3.651 1.00 96.25 114 PRO A C 1
ATOM 904 O O . PRO A 1 114 ? -10.065 13.472 4.862 1.00 96.25 114 PRO A O 1
ATOM 907 N N . GLU A 1 115 ? -9.692 12.680 2.787 1.00 97.31 115 GLU A N 1
ATOM 908 C CA . GLU A 1 115 ? -9.475 11.274 3.102 1.00 97.31 115 GLU A CA 1
ATOM 909 C C . GLU A 1 115 ? -8.909 10.535 1.881 1.00 97.31 115 GLU A C 1
ATOM 911 O O . GLU A 1 115 ? -9.083 10.956 0.728 1.00 97.31 115 GLU A O 1
ATOM 916 N N . ARG A 1 116 ? -8.311 9.370 2.128 1.00 97.44 116 ARG A N 1
ATOM 917 C CA . ARG A 1 116 ? -7.945 8.415 1.091 1.00 97.44 116 ARG A CA 1
ATOM 918 C C . ARG A 1 116 ? -9.222 7.839 0.471 1.00 97.44 116 ARG A C 1
ATOM 920 O O . ARG A 1 116 ? -9.950 7.106 1.134 1.00 97.44 116 ARG A O 1
ATOM 927 N N . ALA A 1 117 ? -9.457 8.103 -0.815 1.00 95.94 117 ALA A N 1
ATOM 928 C CA . ALA A 1 117 ? -10.539 7.475 -1.579 1.00 95.94 117 ALA A CA 1
ATOM 929 C C . ALA A 1 117 ? -10.307 5.958 -1.750 1.00 95.94 117 ALA A C 1
ATOM 931 O O . ALA A 1 117 ? -9.149 5.568 -1.885 1.00 95.94 117 ALA A O 1
ATOM 932 N N . PRO A 1 118 ? -11.352 5.109 -1.790 1.00 96.69 118 PRO A N 1
ATOM 933 C CA . PRO A 1 118 ? -11.191 3.676 -2.047 1.00 96.69 118 PRO A CA 1
ATOM 934 C C . PRO A 1 118 ? -10.667 3.431 -3.470 1.00 96.69 118 PRO A C 1
ATOM 936 O O . PRO A 1 118 ? -11.234 3.937 -4.439 1.00 96.69 118 PRO A O 1
ATOM 939 N N . ALA A 1 119 ? -9.589 2.660 -3.600 1.00 94.75 119 ALA A N 1
ATOM 940 C CA . ALA A 1 119 ? -8.936 2.357 -4.873 1.00 94.75 119 ALA A CA 1
ATOM 941 C C . ALA A 1 119 ? -9.533 1.135 -5.590 1.00 94.75 119 ALA A C 1
ATOM 943 O O . ALA A 1 119 ? -9.209 0.898 -6.755 1.00 94.75 119 ALA A O 1
ATOM 944 N N . LEU A 1 120 ? -10.363 0.341 -4.906 1.00 95.69 120 LEU A N 1
ATOM 945 C CA . LEU A 1 120 ? -10.910 -0.924 -5.409 1.00 95.69 120 LEU A CA 1
ATOM 946 C C . LEU A 1 120 ? -12.431 -0.911 -5.588 1.00 95.69 120 LEU A C 1
ATOM 948 O O . LEU A 1 120 ? -13.000 -1.909 -6.035 1.00 95.69 120 LEU A O 1
ATOM 952 N N . ALA A 1 121 ? -13.093 0.198 -5.266 1.00 96.56 121 ALA A N 1
ATOM 953 C CA . ALA A 1 121 ? -14.517 0.356 -5.522 1.00 96.56 121 ALA A CA 1
ATOM 954 C C . ALA A 1 121 ? -14.804 0.247 -7.036 1.00 96.56 121 ALA A C 1
ATOM 956 O O . ALA A 1 121 ? -14.099 0.835 -7.854 1.00 96.56 121 ALA A O 1
ATOM 957 N N . ASP A 1 122 ? -15.805 -0.556 -7.394 1.00 95.75 122 ASP A N 1
ATOM 958 C CA . ASP A 1 122 ? -16.165 -1.002 -8.751 1.00 95.75 122 ASP A CA 1
ATOM 959 C C . ASP A 1 122 ? -15.088 -1.807 -9.507 1.00 95.75 122 ASP A C 1
ATOM 961 O O . ASP A 1 122 ? -15.267 -2.135 -10.681 1.00 95.75 122 ASP A O 1
ATOM 965 N N . LEU A 1 123 ? -13.989 -2.175 -8.838 1.00 92.62 123 LEU A N 1
ATOM 966 C CA . LEU A 1 123 ? -12.954 -3.072 -9.367 1.00 92.62 123 LEU A CA 1
ATOM 967 C C . LEU A 1 123 ? -12.945 -4.430 -8.659 1.00 92.62 123 LEU A C 1
ATOM 969 O O . LEU A 1 123 ? -12.846 -5.454 -9.326 1.00 92.62 123 LEU A O 1
ATOM 973 N N . ALA A 1 124 ? -13.034 -4.435 -7.327 1.00 94.19 124 ALA A N 1
ATOM 974 C CA . ALA A 1 124 ? -13.043 -5.644 -6.497 1.00 94.19 124 ALA A CA 1
ATOM 975 C C . ALA A 1 124 ? -14.332 -5.795 -5.670 1.00 94.19 124 ALA A C 1
ATOM 977 O O . ALA A 1 124 ? -14.658 -6.893 -5.221 1.00 94.19 124 ALA A O 1
ATOM 978 N N . TYR A 1 125 ? -15.058 -4.697 -5.449 1.00 97.06 125 TYR A N 1
ATOM 979 C CA . TYR A 1 125 ? -16.318 -4.678 -4.709 1.00 97.06 125 TYR A CA 1
ATOM 980 C C . TYR A 1 125 ? -17.201 -3.492 -5.149 1.00 97.06 125 TYR A C 1
ATOM 982 O O . TYR A 1 125 ? -16.664 -2.515 -5.671 1.00 97.06 125 TYR A O 1
ATOM 990 N N . PRO A 1 126 ? -18.533 -3.530 -4.947 1.00 98.12 126 PRO A N 1
ATOM 991 C CA . PRO A 1 126 ? -19.428 -2.442 -5.363 1.00 98.12 126 PRO A CA 1
ATOM 992 C C . PRO A 1 126 ? -19.138 -1.099 -4.671 1.00 98.12 126 PRO A C 1
ATOM 994 O O . PRO A 1 126 ? -18.894 -1.065 -3.464 1.00 98.12 126 PRO A O 1
ATOM 997 N N . SER A 1 127 ? -19.208 0.016 -5.407 1.00 97.94 127 SER A N 1
ATOM 998 C CA . SER A 1 127 ? -19.069 1.365 -4.831 1.00 97.94 127 SER A CA 1
ATOM 999 C C . SER A 1 127 ? -20.335 1.904 -4.157 1.00 97.94 127 SER A C 1
ATOM 1001 O O . SER A 1 127 ? -20.241 2.823 -3.341 1.00 97.94 127 SER A O 1
ATOM 1003 N N . ASP A 1 128 ? -21.512 1.352 -4.465 1.00 98.25 128 ASP A N 1
ATOM 1004 C CA . ASP A 1 128 ? -2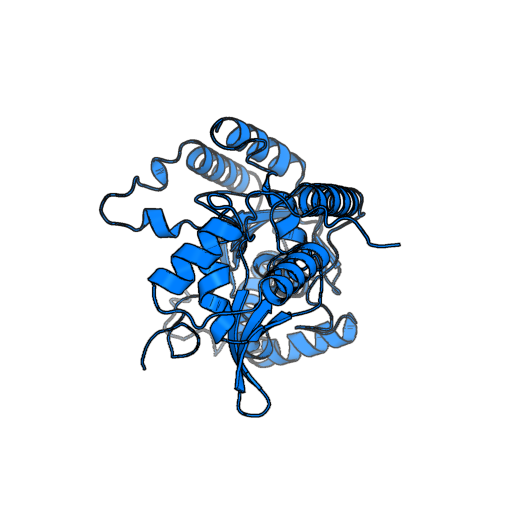2.757 1.701 -3.779 1.00 98.25 128 ASP A CA 1
ATOM 1005 C C . ASP A 1 128 ? -22.833 1.023 -2.403 1.00 98.25 128 ASP A C 1
ATOM 1007 O O . ASP A 1 128 ? -22.563 -0.169 -2.251 1.00 98.25 128 ASP A O 1
ATOM 1011 N N . THR A 1 129 ? -23.221 1.783 -1.377 1.00 97.94 129 THR A N 1
ATOM 1012 C CA . THR A 1 129 ? -23.269 1.305 0.011 1.00 97.94 129 THR A CA 1
ATOM 1013 C C . THR A 1 129 ? -24.245 0.139 0.209 1.00 97.94 129 THR A C 1
ATOM 1015 O O . THR A 1 129 ? -23.958 -0.766 0.995 1.00 97.94 129 THR A O 1
ATOM 1018 N N . ALA A 1 130 ? -25.418 0.165 -0.430 1.00 97.94 130 ALA A N 1
ATOM 1019 C CA . ALA A 1 130 ? -26.421 -0.885 -0.270 1.00 97.94 130 ALA A CA 1
ATOM 1020 C C . ALA A 1 130 ? -26.002 -2.154 -1.019 1.00 97.94 130 ALA A C 1
ATOM 1022 O O . ALA A 1 130 ? -26.093 -3.246 -0.453 1.00 97.94 130 ALA A O 1
ATOM 1023 N N . ASP A 1 131 ? -25.473 -1.997 -2.233 1.00 98.38 131 ASP A N 1
ATOM 1024 C CA . ASP A 1 131 ? -24.952 -3.114 -3.022 1.00 98.38 131 ASP A CA 1
ATOM 1025 C C . ASP A 1 131 ? -23.745 -3.765 -2.337 1.00 98.38 131 ASP A C 1
ATOM 1027 O O . ASP A 1 131 ? -23.678 -4.990 -2.247 1.00 98.38 131 ASP A O 1
ATOM 1031 N N . LEU A 1 132 ? -22.829 -2.968 -1.771 1.00 98.38 132 LEU A N 1
ATOM 1032 C CA . LEU A 1 132 ? -21.689 -3.486 -1.014 1.00 98.38 132 LEU A CA 1
ATOM 1033 C C . LEU A 1 132 ? -22.141 -4.278 0.215 1.00 98.38 132 LEU A C 1
ATOM 1035 O O . LEU A 1 132 ? -21.616 -5.359 0.467 1.00 98.38 132 LEU A O 1
ATOM 1039 N N . ARG A 1 133 ? -23.129 -3.781 0.972 1.00 97.06 133 ARG A N 1
ATOM 1040 C CA . ARG A 1 133 ? -23.678 -4.530 2.113 1.00 97.06 133 ARG A CA 1
ATOM 1041 C C . ARG A 1 133 ? -24.249 -5.870 1.674 1.00 97.06 133 ARG A C 1
ATOM 1043 O O . ARG A 1 133 ? -23.868 -6.884 2.243 1.00 97.06 133 ARG A O 1
ATOM 1050 N N . GLY A 1 134 ? -25.087 -5.883 0.637 1.00 97.56 134 GLY A N 1
ATOM 1051 C CA . GLY A 1 134 ? -25.647 -7.124 0.102 1.00 97.56 134 GLY A CA 1
ATOM 1052 C C . GLY A 1 134 ? -24.572 -8.094 -0.397 1.00 97.56 134 GLY A C 1
ATOM 1053 O O . GLY A 1 134 ? -24.679 -9.297 -0.167 1.00 97.56 134 GLY A O 1
ATOM 1054 N N . TYR A 1 135 ? -23.516 -7.574 -1.028 1.00 97.81 135 TYR A N 1
ATOM 1055 C CA . TYR A 1 135 ? -22.383 -8.366 -1.502 1.00 97.81 135 TYR A CA 1
ATOM 1056 C C . TYR A 1 135 ? -21.628 -9.041 -0.349 1.00 97.81 135 TYR A C 1
ATOM 1058 O O . TYR A 1 135 ? -21.422 -10.252 -0.373 1.00 97.81 135 TYR A O 1
ATOM 1066 N N . LEU A 1 136 ? -21.280 -8.284 0.696 1.00 97.56 136 LEU A N 1
ATOM 1067 C CA . LEU A 1 136 ? -20.584 -8.814 1.872 1.00 97.56 136 LEU A CA 1
ATOM 1068 C C . LEU A 1 136 ? -21.476 -9.740 2.713 1.00 97.56 136 LEU A C 1
ATOM 1070 O O . LEU A 1 136 ? -21.009 -10.767 3.201 1.00 97.56 136 LEU A O 1
ATOM 1074 N N . ASP A 1 137 ? -22.764 -9.415 2.852 1.00 95.38 137 ASP A N 1
ATOM 1075 C CA . ASP A 1 137 ? -23.735 -10.263 3.548 1.00 95.38 137 ASP A CA 1
ATOM 1076 C C . ASP A 1 137 ? -23.896 -11.618 2.857 1.00 95.38 137 ASP A C 1
ATOM 1078 O O . ASP A 1 137 ? -24.094 -12.618 3.539 1.00 95.38 137 ASP A O 1
ATOM 1082 N N . GLY A 1 138 ? -23.737 -11.685 1.531 1.00 95.62 138 GLY A N 1
ATOM 1083 C CA . GLY A 1 138 ? -23.715 -12.947 0.791 1.00 95.62 138 GLY A CA 1
ATOM 1084 C C . GLY A 1 138 ? -22.608 -13.901 1.251 1.00 95.62 138 GLY A C 1
ATOM 1085 O O . GLY A 1 138 ? -22.864 -15.095 1.397 1.00 95.62 138 GLY A O 1
ATOM 1086 N N . PHE A 1 139 ? -21.408 -13.382 1.529 1.00 95.38 139 PHE A N 1
ATOM 1087 C CA . PHE A 1 139 ? -20.292 -14.173 2.061 1.00 95.38 139 PHE A CA 1
ATOM 1088 C C . PHE A 1 139 ? -20.430 -14.472 3.555 1.00 95.38 139 PHE A C 1
ATOM 1090 O O . PHE A 1 139 ? -20.020 -15.529 4.017 1.00 95.38 139 PHE A O 1
ATOM 1097 N N . ALA A 1 140 ? -21.001 -13.543 4.321 1.00 93.00 140 ALA A N 1
ATOM 1098 C CA . ALA A 1 140 ? -21.152 -13.679 5.765 1.00 93.00 140 ALA A CA 1
ATOM 1099 C C . ALA A 1 140 ? -22.343 -14.560 6.179 1.00 93.00 140 ALA A C 1
ATOM 1101 O O . ALA A 1 140 ? -22.337 -15.123 7.270 1.00 93.00 140 ALA A O 1
ATOM 1102 N N . PHE A 1 141 ? -23.368 -14.688 5.328 1.00 91.88 141 PHE A N 1
ATOM 1103 C CA . PHE A 1 141 ? -24.622 -15.384 5.636 1.00 91.88 141 PHE A CA 1
ATOM 1104 C C . PHE A 1 141 ? -24.455 -16.790 6.247 1.00 91.88 141 PHE A C 1
ATOM 1106 O O . PHE A 1 141 ? -25.179 -17.077 7.206 1.00 91.88 141 PHE A O 1
ATOM 1113 N N . PRO A 1 142 ? -23.526 -17.654 5.776 1.00 90.00 142 PRO A N 1
ATOM 1114 C CA . PRO A 1 142 ? -23.297 -18.968 6.381 1.00 90.00 142 PRO A CA 1
ATOM 1115 C C . PRO A 1 142 ? -22.883 -18.914 7.860 1.00 90.00 142 PRO A C 1
ATOM 1117 O O . PRO A 1 142 ? -23.145 -19.862 8.589 1.00 90.00 142 PRO A O 1
ATOM 1120 N N . TYR A 1 143 ? -22.287 -17.806 8.309 1.00 87.81 143 TYR A N 1
ATOM 1121 C CA . TYR A 1 143 ? -21.689 -17.658 9.639 1.00 87.81 143 TYR A CA 1
ATOM 1122 C C . TYR A 1 143 ? -22.522 -16.796 10.602 1.00 87.81 143 TYR A C 1
ATOM 1124 O O . TYR A 1 143 ? -22.232 -16.758 11.791 1.00 87.81 143 TYR A O 1
ATOM 1132 N N . MET A 1 144 ? -23.581 -16.125 10.127 1.00 83.25 144 MET A N 1
ATOM 1133 C CA . MET A 1 144 ? -24.415 -15.236 10.961 1.00 83.25 144 MET A CA 1
ATOM 1134 C C . MET A 1 144 ? -25.309 -15.962 11.974 1.00 83.25 144 MET A C 1
ATOM 1136 O O . MET A 1 144 ? -25.780 -15.348 12.926 1.00 83.25 144 MET A O 1
ATOM 1140 N N . ASN A 1 145 ? -25.647 -17.224 11.708 1.00 66.75 145 ASN A N 1
ATOM 1141 C CA . ASN A 1 145 ? -26.698 -17.947 12.433 1.00 66.75 145 ASN A CA 1
ATOM 1142 C C . ASN A 1 145 ? -26.209 -19.254 13.053 1.00 66.75 145 ASN A C 1
ATOM 1144 O O . ASN A 1 145 ? -27.040 -20.033 13.524 1.00 66.75 145 ASN A O 1
ATOM 1148 N N . ASP A 1 146 ? -24.904 -19.523 12.995 1.00 54.53 146 ASP A N 1
ATOM 1149 C CA . ASP A 1 146 ? -24.393 -20.851 13.276 1.00 54.53 146 ASP A CA 1
ATOM 1150 C C . ASP A 1 146 ? -23.446 -20.879 14.478 1.00 54.53 146 ASP A C 1
ATOM 1152 O O . ASP A 1 146 ? -22.229 -20.786 14.341 1.00 54.53 146 ASP A O 1
ATOM 1156 N N . ASP A 1 147 ? -24.029 -21.103 15.661 1.00 52.59 147 ASP A N 1
ATOM 1157 C CA . ASP A 1 147 ? -23.304 -21.604 16.838 1.00 52.59 147 ASP A CA 1
ATOM 1158 C C . ASP A 1 147 ? -22.608 -22.962 16.550 1.00 52.59 147 ASP A C 1
ATOM 1160 O O . ASP A 1 147 ? -21.818 -23.415 17.372 1.00 52.59 147 ASP A O 1
ATOM 1164 N N . SER A 1 148 ? -22.888 -23.639 15.416 1.00 48.28 148 SER A N 1
ATOM 1165 C CA . SER A 1 148 ? -22.386 -24.986 15.084 1.00 48.28 148 SER A CA 1
ATOM 1166 C C . SER A 1 148 ? -21.273 -25.059 14.024 1.00 48.28 148 SER A C 1
ATOM 1168 O O . SER A 1 148 ? -20.868 -26.159 13.652 1.00 48.28 148 SER A O 1
ATOM 1170 N N . MET A 1 149 ? -20.750 -23.918 13.548 1.00 48.19 149 MET A N 1
ATOM 1171 C CA . MET A 1 149 ? -19.605 -23.865 12.610 1.00 48.19 149 MET A CA 1
ATOM 1172 C C . MET A 1 149 ? -18.305 -23.347 13.229 1.00 48.19 149 MET A C 1
ATOM 1174 O O . MET A 1 149 ? -17.265 -23.348 12.567 1.00 48.19 149 MET A O 1
ATOM 1178 N N . ALA A 1 150 ? -18.324 -22.937 14.497 1.00 49.81 150 ALA A N 1
ATOM 1179 C CA . ALA A 1 150 ? -17.100 -22.995 15.273 1.00 49.81 150 ALA A CA 1
ATOM 1180 C C . ALA A 1 150 ? -16.745 -24.477 15.370 1.00 49.81 150 ALA A C 1
ATOM 1182 O O . ALA A 1 150 ? -17.525 -25.261 15.903 1.00 49.81 150 ALA A O 1
ATOM 1183 N N . ASP A 1 151 ? -15.631 -24.858 14.753 1.00 46.72 151 ASP A N 1
ATOM 1184 C CA . ASP A 1 151 ? -15.070 -26.200 14.838 1.00 46.72 151 ASP A CA 1
ATOM 1185 C C . ASP A 1 151 ? -15.209 -26.676 16.296 1.00 46.72 151 ASP A C 1
ATOM 1187 O O . ASP A 1 151 ? -14.648 -26.042 17.190 1.00 46.72 151 ASP A O 1
ATOM 1191 N N . ASP A 1 152 ? -15.994 -27.729 16.559 1.00 47.19 152 ASP A N 1
ATOM 1192 C CA . ASP A 1 1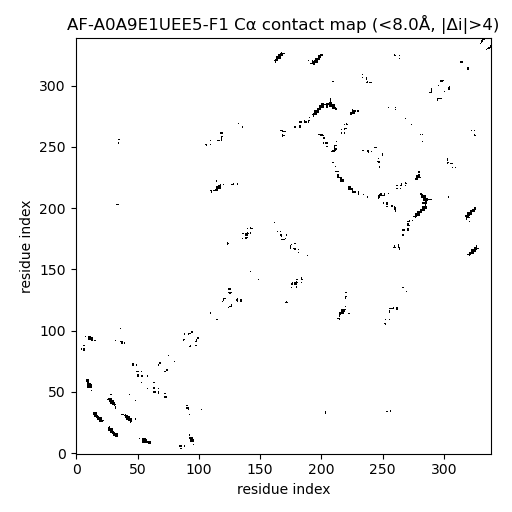52 ? -16.226 -28.277 17.915 1.00 47.19 152 ASP A CA 1
ATOM 1193 C C . ASP A 1 152 ? -14.889 -28.656 18.612 1.00 47.19 152 ASP A C 1
ATOM 1195 O O . ASP A 1 152 ? -14.847 -28.910 19.818 1.00 47.19 152 ASP A O 1
ATOM 1199 N N . ASP A 1 153 ? -13.788 -28.683 17.848 1.00 49.62 153 ASP A N 1
ATOM 1200 C CA . ASP A 1 153 ? -12.411 -28.928 18.273 1.00 49.62 153 ASP A CA 1
ATOM 1201 C C . ASP A 1 153 ? -11.602 -27.657 18.622 1.00 49.62 153 ASP A C 1
ATOM 1203 O O . ASP A 1 153 ? -10.508 -27.766 19.191 1.00 49.62 153 ASP A O 1
ATOM 1207 N N . LEU A 1 154 ? -12.100 -26.445 18.343 1.00 49.19 154 LEU A N 1
ATOM 1208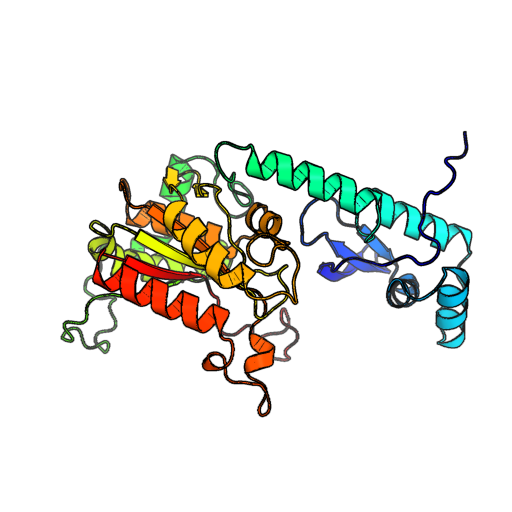 C CA . LEU A 1 154 ? -11.542 -25.231 18.937 1.00 49.19 154 LEU A CA 1
ATOM 1209 C C . LEU A 1 154 ? -12.009 -25.187 20.393 1.00 49.19 154 LEU A C 1
ATOM 1211 O O . LEU A 1 154 ? -13.213 -25.219 20.642 1.00 49.19 154 LEU A O 1
ATOM 1215 N N . PRO A 1 155 ? -11.099 -25.135 21.383 1.00 45.38 155 PRO A N 1
ATOM 1216 C CA . PRO A 1 155 ? -11.501 -25.125 22.778 1.00 45.38 155 PRO A CA 1
ATOM 1217 C C . PRO A 1 155 ? -12.326 -23.863 23.054 1.00 45.38 155 PRO A C 1
ATOM 1219 O O . PRO A 1 155 ? -11.785 -22.794 23.314 1.00 45.38 155 PRO A O 1
ATOM 1222 N N . PHE A 1 156 ? -13.648 -24.020 23.034 1.00 46.91 156 PHE A N 1
ATOM 1223 C CA . PHE A 1 156 ? -14.663 -23.018 23.374 1.00 46.91 156 PHE A CA 1
ATOM 1224 C C . PHE A 1 156 ? -14.516 -22.459 24.803 1.00 46.91 156 PHE A C 1
ATOM 1226 O O . PHE A 1 156 ? -15.203 -21.515 25.176 1.00 46.91 156 PHE A O 1
ATOM 1233 N N . ASP A 1 157 ? -13.616 -23.040 25.599 1.00 48.91 157 ASP A N 1
ATOM 1234 C CA . ASP A 1 157 ? -13.458 -22.824 27.036 1.00 48.91 157 ASP A CA 1
ATOM 1235 C C . ASP A 1 157 ? -12.147 -22.110 27.413 1.00 48.91 157 ASP A C 1
ATOM 1237 O O . ASP A 1 157 ? -11.690 -22.187 28.558 1.00 48.91 157 ASP A O 1
ATOM 1241 N N . VAL A 1 158 ? -11.505 -21.414 26.471 1.00 51.38 158 VAL A N 1
ATOM 1242 C CA . VAL A 1 158 ? -10.401 -20.514 26.821 1.00 51.38 158 VAL A CA 1
ATOM 1243 C C . VAL A 1 158 ? -10.941 -19.088 26.878 1.00 51.38 158 VAL A C 1
ATOM 1245 O O . VAL A 1 158 ? -11.260 -18.497 25.853 1.00 51.38 158 VAL A O 1
ATOM 1248 N N . ASP A 1 159 ? -11.040 -18.541 28.091 1.00 59.78 159 ASP A N 1
ATOM 1249 C CA . ASP A 1 159 ? -11.328 -17.123 28.353 1.00 59.78 159 ASP A CA 1
ATOM 1250 C C . ASP A 1 159 ? -10.119 -16.279 27.908 1.00 59.78 159 ASP A C 1
ATOM 1252 O O . ASP A 1 159 ? -9.294 -15.839 28.714 1.00 59.78 159 ASP A O 1
ATOM 1256 N N . VAL A 1 160 ? -9.921 -16.182 26.590 1.00 69.50 160 VAL A N 1
ATOM 1257 C CA . VAL A 1 160 ? -8.875 -15.368 25.968 1.00 69.50 160 VAL A CA 1
ATOM 1258 C C . VAL A 1 160 ? -9.515 -14.131 25.386 1.00 69.50 160 VAL A C 1
ATOM 1260 O O . VAL A 1 160 ? -10.377 -14.195 24.515 1.00 69.50 160 VAL A O 1
ATOM 1263 N N . GLU A 1 161 ? -9.033 -12.987 25.843 1.00 82.56 161 GLU A N 1
ATOM 1264 C CA . GLU A 1 161 ? -9.370 -11.711 25.241 1.00 82.56 161 GLU A CA 1
ATOM 1265 C C . GLU A 1 161 ? -8.803 -11.650 23.813 1.00 82.56 161 GLU A C 1
ATOM 1267 O O . GLU A 1 161 ? -7.594 -11.813 23.612 1.00 82.56 161 GLU A O 1
ATOM 1272 N N . LEU A 1 162 ? -9.659 -11.396 22.818 1.00 89.62 162 LEU A N 1
ATOM 1273 C CA . LEU A 1 162 ? -9.227 -11.175 21.441 1.00 89.62 162 LEU A CA 1
ATOM 1274 C C . LEU A 1 162 ? -8.340 -9.926 21.373 1.00 89.62 162 LEU A C 1
ATOM 1276 O O . LEU A 1 162 ? -8.790 -8.809 21.624 1.00 89.62 162 LEU A O 1
ATOM 1280 N N . LYS A 1 163 ? -7.068 -10.116 21.015 1.00 92.38 163 LYS A N 1
ATOM 1281 C CA . LYS A 1 163 ? -6.104 -9.017 20.834 1.00 92.38 163 LYS A CA 1
ATOM 1282 C C . LYS A 1 163 ? -5.805 -8.705 19.376 1.00 92.38 163 LYS A C 1
ATOM 1284 O O . LYS A 1 163 ? -5.335 -7.608 19.083 1.00 92.38 163 LYS A O 1
ATOM 1289 N N . GLY A 1 164 ? -6.054 -9.638 18.464 1.00 95.44 164 GLY A N 1
ATOM 1290 C CA . GLY A 1 164 ? -5.813 -9.377 17.058 1.00 95.44 164 GLY A CA 1
ATOM 1291 C C . GLY A 1 164 ? -6.464 -10.356 16.099 1.00 95.44 164 GLY A C 1
ATOM 1292 O O . GLY A 1 164 ? -6.880 -11.447 16.481 1.00 95.44 164 GLY A O 1
ATOM 1293 N N . ILE A 1 165 ? -6.531 -9.924 14.845 1.00 96.31 165 ILE A N 1
ATOM 1294 C CA . ILE A 1 165 ? -7.167 -10.601 13.721 1.00 96.31 165 ILE A CA 1
ATOM 1295 C C . ILE A 1 165 ? -6.137 -10.706 12.600 1.00 96.31 165 ILE A C 1
ATOM 1297 O O . ILE A 1 165 ? -5.476 -9.724 12.265 1.00 96.31 165 ILE A O 1
ATOM 1301 N N . VAL A 1 166 ? -6.028 -11.879 11.986 1.00 96.44 166 VAL A N 1
ATOM 1302 C CA . VAL A 1 166 ? -5.364 -12.020 10.688 1.00 96.44 166 VAL A CA 1
ATOM 1303 C C . VAL A 1 166 ? -6.467 -12.059 9.644 1.00 96.44 166 VAL A C 1
ATOM 1305 O O . VAL A 1 166 ? -7.253 -12.999 9.621 1.00 96.44 166 VAL A O 1
ATOM 1308 N N . SER A 1 167 ? -6.564 -11.008 8.835 1.00 96.00 167 SER A N 1
ATOM 1309 C CA . SER A 1 167 ? -7.529 -10.910 7.743 1.00 96.00 167 SER A CA 1
ATOM 1310 C C . SER A 1 167 ? -6.789 -11.112 6.427 1.00 96.00 167 SER A C 1
ATOM 1312 O O . SER A 1 167 ? -5.748 -10.481 6.243 1.00 96.00 167 SER A O 1
ATOM 1314 N N . PRO A 1 168 ? -7.315 -11.905 5.482 1.00 95.44 168 PRO A N 1
ATOM 1315 C CA . PRO A 1 168 ? -6.741 -11.953 4.146 1.00 95.44 168 PRO A CA 1
ATOM 1316 C C . PRO A 1 168 ? -6.762 -10.565 3.489 1.00 95.44 168 PRO A C 1
ATOM 1318 O O . PRO A 1 168 ? -7.502 -9.661 3.908 1.00 95.44 168 PRO A O 1
ATOM 1321 N N . HIS A 1 169 ? -5.969 -10.400 2.436 1.00 94.75 169 HIS A N 1
ATOM 1322 C CA . HIS A 1 169 ? -6.041 -9.272 1.503 1.00 94.75 169 HIS A CA 1
ATOM 1323 C C . HIS A 1 169 ? -6.199 -9.698 0.034 1.00 94.75 169 HIS A C 1
ATOM 1325 O O . HIS A 1 169 ? -6.068 -8.870 -0.865 1.00 94.75 169 HIS A O 1
ATOM 1331 N N . ILE A 1 170 ? -6.490 -10.970 -0.229 1.00 94.00 170 ILE A N 1
ATOM 1332 C CA . ILE A 1 170 ? -6.889 -11.429 -1.560 1.00 94.00 170 ILE A CA 1
ATOM 1333 C C . ILE A 1 170 ? -8.247 -10.838 -1.982 1.00 94.00 170 ILE A C 1
ATOM 1335 O O . ILE A 1 170 ? -9.084 -10.481 -1.153 1.00 94.00 170 ILE A O 1
ATOM 1339 N N . ASP A 1 171 ? -8.501 -10.751 -3.288 1.00 93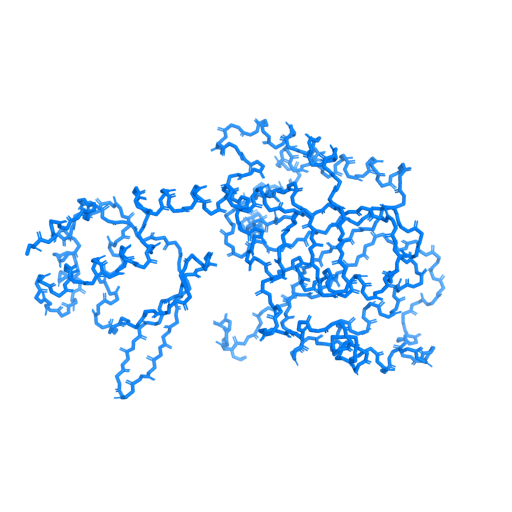.00 171 ASP A N 1
ATOM 1340 C CA . ASP A 1 171 ? -9.787 -10.287 -3.811 1.00 93.00 171 ASP A CA 1
ATOM 1341 C C . ASP A 1 171 ? -10.981 -11.088 -3.251 1.00 93.00 171 ASP A C 1
ATOM 1343 O O . ASP A 1 171 ? -10.900 -12.295 -3.005 1.00 93.00 171 ASP A O 1
ATOM 1347 N N . PHE A 1 172 ? -12.116 -10.410 -3.044 1.00 95.06 172 PHE A N 1
ATOM 1348 C CA . PHE A 1 172 ? -13.286 -11.011 -2.395 1.00 95.06 172 PHE A CA 1
ATOM 1349 C C . PHE A 1 172 ? -13.910 -12.155 -3.199 1.00 95.06 172 PHE A C 1
ATOM 1351 O O . PHE A 1 172 ? -14.521 -13.035 -2.601 1.00 95.06 172 PHE A O 1
ATOM 1358 N N . GLU A 1 173 ? -13.737 -12.194 -4.523 1.00 92.25 173 GLU A N 1
ATOM 1359 C CA . GLU A 1 173 ? -14.215 -13.323 -5.331 1.00 92.25 173 GLU A CA 1
ATOM 1360 C C . GLU A 1 173 ? -13.505 -14.629 -4.953 1.00 92.25 173 GLU A C 1
ATOM 1362 O O . GLU A 1 173 ? -14.125 -15.692 -4.955 1.00 92.25 173 GLU A O 1
ATOM 1367 N N . ARG A 1 174 ? -12.216 -14.555 -4.600 1.00 90.56 174 ARG A N 1
ATOM 1368 C CA . ARG A 1 174 ? -11.425 -15.709 -4.153 1.00 90.56 174 ARG A CA 1
ATOM 1369 C C . ARG A 1 174 ? -11.498 -15.947 -2.651 1.00 90.56 174 ARG A C 1
ATOM 1371 O O . ARG A 1 174 ? -11.561 -17.097 -2.231 1.00 90.56 174 ARG A O 1
ATOM 1378 N N . GLY A 1 175 ? -11.441 -14.883 -1.852 1.00 92.62 175 GLY A N 1
ATOM 1379 C CA . GLY A 1 175 ? -11.288 -14.973 -0.397 1.00 92.62 175 GLY A CA 1
ATOM 1380 C C . GLY A 1 175 ? -12.561 -14.762 0.414 1.00 92.62 175 GLY A C 1
ATOM 1381 O O . GLY A 1 175 ? -12.515 -14.916 1.632 1.00 92.62 175 GLY A O 1
ATOM 1382 N N . GLY A 1 176 ? -13.677 -14.373 -0.215 1.00 93.38 176 GLY A N 1
ATOM 1383 C CA . GLY A 1 176 ? -14.869 -13.847 0.462 1.00 93.38 176 GLY A CA 1
ATOM 1384 C C . GLY A 1 176 ? -15.397 -14.725 1.596 1.00 93.38 176 GLY A C 1
ATOM 1385 O O . GLY A 1 176 ? -15.730 -14.204 2.655 1.00 93.38 176 GLY A O 1
ATOM 1386 N N . ASP A 1 177 ? -15.387 -16.045 1.415 1.00 92.00 177 ASP A N 1
ATOM 1387 C CA . ASP A 1 177 ? -15.783 -17.034 2.429 1.00 92.00 177 ASP A CA 1
ATOM 1388 C C . ASP A 1 177 ? -14.920 -16.948 3.704 1.00 92.00 177 ASP A C 1
ATOM 1390 O O . ASP A 1 177 ? -15.440 -16.819 4.811 1.00 92.00 177 ASP A O 1
ATOM 1394 N N . SER A 1 178 ? -13.589 -16.888 3.553 1.00 93.44 178 SER A N 1
ATOM 1395 C CA . SER A 1 178 ? -12.657 -16.735 4.680 1.00 93.44 178 SER A CA 1
ATOM 1396 C C . SER A 1 178 ? -12.848 -15.407 5.405 1.00 93.44 178 SER A C 1
ATOM 1398 O O . SER A 1 178 ? -12.817 -15.373 6.635 1.00 93.44 178 SER A O 1
ATOM 1400 N N . TYR A 1 179 ? -13.083 -14.316 4.669 1.00 96.00 179 TYR A N 1
ATOM 1401 C CA . TYR A 1 179 ? -13.435 -13.048 5.301 1.00 96.00 179 TYR A CA 1
ATOM 1402 C C . TYR A 1 179 ? -14.746 -13.156 6.087 1.00 96.00 179 TYR A C 1
ATOM 1404 O O . TYR A 1 179 ? -14.783 -12.767 7.253 1.00 96.00 179 TYR A O 1
ATOM 1412 N N . GLY A 1 180 ? -15.802 -13.695 5.469 1.00 94.44 180 GLY A N 1
ATOM 1413 C CA . GLY A 1 180 ? -17.107 -13.887 6.099 1.00 94.44 180 GLY A CA 1
ATOM 1414 C C . GLY A 1 180 ? -16.989 -14.643 7.418 1.00 94.44 180 GLY A C 1
ATOM 1415 O O . GLY A 1 180 ? -17.489 -14.169 8.434 1.00 94.44 180 GLY A O 1
ATOM 1416 N N . MET A 1 181 ? -16.244 -15.749 7.416 1.00 91.94 181 MET A N 1
ATOM 1417 C CA . MET A 1 181 ? -15.981 -16.557 8.604 1.00 91.94 181 MET A CA 1
ATOM 1418 C C . MET A 1 181 ? -15.269 -15.761 9.703 1.00 91.94 181 MET A C 1
ATOM 1420 O O . MET A 1 181 ? -15.763 -15.680 10.826 1.00 91.94 181 MET A O 1
ATOM 1424 N N . ILE A 1 182 ? -14.113 -15.166 9.386 1.00 92.94 182 ILE A N 1
ATOM 1425 C CA . ILE A 1 182 ? -13.262 -14.482 10.371 1.00 92.94 182 ILE A CA 1
ATOM 1426 C C . ILE A 1 182 ? -14.013 -13.314 11.004 1.00 92.94 182 ILE A C 1
ATOM 1428 O O . ILE A 1 182 ? -14.056 -13.187 12.227 1.00 92.94 182 ILE A O 1
ATOM 1432 N N . TRP A 1 183 ? -14.605 -12.452 10.176 1.00 95.00 183 TRP A N 1
ATOM 1433 C CA . TRP A 1 183 ? -15.204 -11.208 10.644 1.00 95.00 183 TRP A CA 1
ATOM 1434 C C . TRP A 1 183 ? -16.528 -11.431 11.381 1.00 95.00 183 TRP A C 1
ATOM 1436 O O . TRP A 1 183 ? -16.792 -10.707 12.340 1.00 95.00 183 TRP A O 1
ATOM 1446 N N . GLU A 1 184 ? -17.334 -12.433 11.010 1.00 91.69 184 GLU A N 1
ATOM 1447 C CA . GLU A 1 184 ? -18.542 -12.780 11.776 1.00 91.69 184 GLU A CA 1
ATOM 1448 C C . GLU A 1 184 ? -18.216 -13.392 13.143 1.00 91.69 184 GLU A C 1
ATOM 1450 O O . GLU A 1 184 ? -18.900 -13.078 14.110 1.00 91.69 184 GLU A O 1
ATOM 1455 N N . GLN A 1 185 ? -17.143 -14.180 13.277 1.00 89.19 185 GLN A N 1
ATOM 1456 C CA . GLN A 1 185 ? -16.763 -14.764 14.574 1.00 89.19 185 GLN A CA 1
ATOM 1457 C C . GLN A 1 185 ? -16.310 -13.722 15.608 1.00 89.19 185 GLN A C 1
ATOM 1459 O O . GLN A 1 185 ? -16.427 -13.940 16.814 1.00 89.19 185 GLN A O 1
ATOM 1464 N N . VAL A 1 186 ? -15.769 -12.587 15.157 1.00 90.75 186 VAL A N 1
ATOM 1465 C CA . VAL A 1 186 ? -15.174 -11.578 16.050 1.00 90.75 186 VAL A CA 1
ATOM 1466 C C . VAL A 1 186 ? -16.011 -10.313 16.209 1.00 90.75 186 VAL A C 1
ATOM 1468 O O . VAL A 1 186 ? -15.740 -9.538 17.124 1.00 90.75 186 VAL A O 1
ATOM 1471 N N . ARG A 1 187 ? -17.029 -10.086 15.364 1.00 91.00 187 ARG A N 1
ATOM 1472 C CA . ARG A 1 187 ? -17.782 -8.815 15.269 1.00 91.00 187 ARG A CA 1
ATOM 1473 C C . ARG A 1 187 ? -18.283 -8.256 16.603 1.00 91.00 187 ARG A C 1
ATOM 1475 O O . ARG A 1 187 ? -18.214 -7.045 16.821 1.00 91.00 187 ARG A O 1
ATOM 1482 N N . ASP A 1 188 ? -18.761 -9.118 17.497 1.00 88.50 188 ASP A N 1
ATOM 1483 C CA . ASP A 1 188 ? -19.359 -8.706 18.771 1.00 88.50 188 ASP A CA 1
ATOM 1484 C C . ASP A 1 188 ? -18.299 -8.186 19.746 1.00 88.50 188 ASP A C 1
ATOM 1486 O O . ASP A 1 188 ? -18.574 -7.321 20.575 1.00 88.50 188 ASP A O 1
ATOM 1490 N N . GLN A 1 189 ? -17.055 -8.646 19.594 1.00 91.12 189 GLN A N 1
ATOM 1491 C CA . GLN A 1 189 ? -15.910 -8.223 20.398 1.00 91.12 189 GLN A CA 1
ATOM 1492 C C . GLN A 1 189 ? -15.298 -6.901 19.906 1.00 91.12 189 GLN A C 1
ATOM 1494 O O . GLN A 1 189 ? -14.390 -6.372 20.552 1.00 91.12 189 GLN A O 1
ATOM 1499 N N . LEU A 1 190 ? -15.768 -6.362 18.772 1.00 93.88 190 LEU A N 1
ATOM 1500 C CA . LEU A 1 190 ? -15.224 -5.143 18.161 1.00 93.88 190 LEU A CA 1
ATOM 1501 C C . LEU A 1 190 ? -15.995 -3.864 18.516 1.00 93.88 190 LEU A C 1
ATOM 1503 O O . LEU A 1 190 ? -15.520 -2.775 18.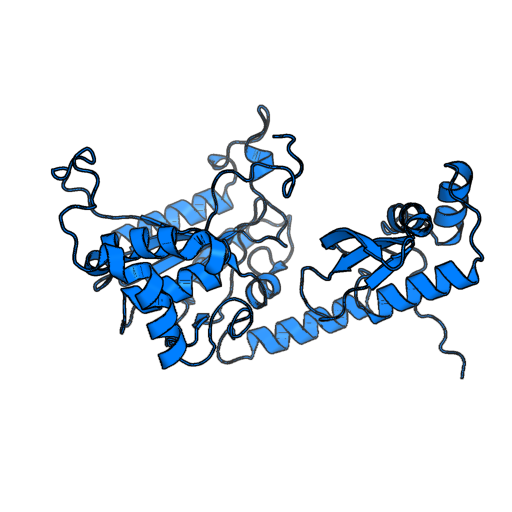203 1.00 93.88 190 LEU A O 1
ATOM 1507 N N . GLN A 1 191 ? -17.170 -3.969 19.144 1.00 90.75 191 GLN A N 1
ATOM 1508 C CA . GLN A 1 191 ? -18.095 -2.836 19.311 1.00 90.75 191 GLN A CA 1
ATOM 1509 C C . GLN A 1 191 ? -17.580 -1.748 20.267 1.00 90.75 191 GLN A C 1
ATOM 1511 O O . GLN A 1 191 ? -17.921 -0.579 20.114 1.00 90.75 191 GLN A O 1
ATOM 1516 N N . ASP A 1 192 ? -16.772 -2.124 21.255 1.00 92.19 192 ASP A N 1
ATOM 1517 C CA . ASP A 1 192 ? -16.199 -1.243 22.278 1.00 92.19 192 ASP A CA 1
ATOM 1518 C C . ASP A 1 192 ? -14.703 -0.957 22.061 1.00 92.19 192 ASP A C 1
ATOM 1520 O O . ASP A 1 192 ? -14.063 -0.344 22.913 1.00 92.19 192 ASP A O 1
ATOM 1524 N N . VAL A 1 193 ? -14.131 -1.394 20.933 1.00 96.94 193 VAL A N 1
ATOM 1525 C CA . VAL A 1 193 ? -12.750 -1.068 20.551 1.00 96.94 193 VAL A CA 1
ATOM 1526 C C . VAL A 1 193 ? -12.633 0.432 20.276 1.00 96.94 193 VAL A C 1
ATOM 1528 O O . VAL A 1 193 ? -13.442 1.004 19.554 1.00 96.94 193 VAL A O 1
ATOM 1531 N N . GLU A 1 194 ? -11.600 1.061 20.832 1.00 97.88 194 GLU A N 1
ATOM 1532 C CA . GLU A 1 194 ? -11.311 2.494 20.687 1.00 97.88 194 GLU A CA 1
ATOM 1533 C C . GLU A 1 194 ? -10.295 2.769 19.567 1.00 97.88 194 GLU A C 1
ATOM 1535 O O . GLU A 1 194 ? -10.291 3.850 18.975 1.00 97.88 194 GLU A O 1
ATOM 1540 N N . LEU A 1 195 ? -9.423 1.796 19.277 1.00 98.50 195 LEU A N 1
ATOM 1541 C CA . LEU A 1 195 ? -8.370 1.903 18.268 1.00 98.50 195 LEU A CA 1
ATOM 1542 C C . LEU A 1 195 ? -8.201 0.601 17.479 1.00 98.50 195 LEU A C 1
ATOM 1544 O O . LEU A 1 195 ? -7.924 -0.454 18.050 1.00 98.50 195 LEU A O 1
ATOM 1548 N N . PHE A 1 196 ? -8.241 0.703 16.155 1.00 98.69 196 PHE A N 1
ATOM 1549 C CA . PHE A 1 196 ? -7.842 -0.360 15.236 1.00 98.69 196 PHE A CA 1
ATOM 1550 C C . PHE A 1 196 ? -6.454 -0.077 14.669 1.00 98.69 196 PHE A C 1
ATOM 1552 O O . PHE A 1 196 ? -6.280 0.846 13.879 1.00 98.69 196 PHE A O 1
ATOM 1559 N N . VAL A 1 197 ? -5.453 -0.876 15.024 1.00 98.81 197 VAL A N 1
ATOM 1560 C CA . VAL A 1 197 ? -4.134 -0.809 14.380 1.00 98.81 197 VAL A CA 1
ATOM 1561 C C . VAL A 1 197 ? -4.130 -1.795 13.223 1.00 98.81 197 VAL A C 1
ATOM 1563 O O . VAL A 1 197 ? -4.182 -3.000 13.453 1.00 98.81 197 VAL A O 1
ATOM 1566 N N . VAL A 1 198 ? -4.084 -1.298 11.988 1.00 98.69 198 VAL A N 1
ATOM 1567 C CA . VAL A 1 198 ? -4.190 -2.129 10.783 1.00 98.69 198 VAL A CA 1
ATOM 1568 C C . VAL A 1 198 ? -2.857 -2.137 10.055 1.00 98.69 198 VAL A C 1
ATOM 1570 O O . VAL A 1 198 ? -2.458 -1.143 9.448 1.00 98.69 198 VAL A O 1
ATOM 1573 N N . PHE A 1 199 ? -2.181 -3.276 10.112 1.00 98.44 199 PHE A N 1
ATOM 1574 C CA . PHE A 1 199 ? -0.971 -3.548 9.354 1.00 98.44 199 PHE A CA 1
ATOM 1575 C C . PHE A 1 199 ? -1.353 -4.121 7.997 1.00 98.44 199 PHE A C 1
ATOM 1577 O O . PHE A 1 199 ? -1.992 -5.170 7.935 1.00 98.44 199 PHE A O 1
ATOM 1584 N N . GLY A 1 200 ? -0.947 -3.467 6.916 1.00 97.31 200 GLY A N 1
ATOM 1585 C CA . GLY A 1 200 ? -1.087 -4.005 5.568 1.00 97.31 200 GLY A CA 1
ATOM 1586 C C . GLY A 1 200 ? 0.260 -4.238 4.916 1.00 97.31 200 GLY A C 1
ATOM 1587 O O . GLY A 1 200 ? 1.203 -3.486 5.138 1.00 97.31 200 GLY A O 1
ATOM 1588 N N . THR A 1 201 ? 0.351 -5.270 4.087 1.00 94.44 201 THR A N 1
ATOM 1589 C CA . THR A 1 201 ? 1.500 -5.454 3.198 1.00 94.44 201 THR A CA 1
ATOM 1590 C C . THR A 1 201 ? 1.603 -4.281 2.229 1.00 94.44 201 THR A C 1
ATOM 1592 O O . THR A 1 201 ? 0.621 -3.948 1.563 1.00 94.44 201 THR A O 1
ATOM 1595 N N . ASP A 1 202 ? 2.784 -3.670 2.150 1.00 94.00 202 ASP A N 1
ATOM 1596 C CA . ASP A 1 202 ? 3.129 -2.720 1.098 1.00 94.00 202 ASP A CA 1
ATOM 1597 C C . ASP A 1 202 ? 3.743 -3.476 -0.081 1.00 94.00 202 ASP A C 1
ATOM 1599 O O . ASP A 1 202 ? 4.933 -3.797 -0.079 1.00 94.00 202 ASP A O 1
ATOM 1603 N N . HIS A 1 203 ? 2.938 -3.767 -1.103 1.00 90.38 203 HIS A N 1
ATOM 1604 C CA . HIS A 1 203 ? 3.405 -4.485 -2.293 1.00 90.38 203 HIS A CA 1
ATOM 1605 C C . HIS A 1 203 ? 4.401 -3.663 -3.122 1.00 90.38 203 HIS A C 1
ATOM 1607 O O . HIS A 1 203 ? 5.112 -4.209 -3.966 1.00 90.38 203 HIS A O 1
ATOM 1613 N N . ASN A 1 204 ? 4.466 -2.355 -2.865 1.00 88.56 204 ASN A N 1
ATOM 1614 C CA . ASN A 1 204 ? 5.337 -1.404 -3.542 1.00 88.56 204 ASN A CA 1
ATOM 1615 C C . ASN A 1 204 ? 6.455 -0.874 -2.633 1.00 88.56 204 ASN A C 1
ATOM 1617 O O . ASN A 1 204 ? 7.250 -0.035 -3.074 1.00 88.56 204 ASN A O 1
ATOM 1621 N N . GLY A 1 205 ? 6.488 -1.323 -1.379 1.00 85.81 205 GLY A N 1
ATOM 1622 C CA . GLY A 1 205 ? 7.400 -0.870 -0.343 1.00 85.81 205 GLY A CA 1
ATOM 1623 C C . GLY A 1 205 ? 8.629 -1.756 -0.267 1.00 85.81 205 GLY A C 1
ATOM 1624 O O . GLY A 1 205 ? 8.546 -2.983 -0.189 1.00 85.81 205 GLY A O 1
ATOM 1625 N N . GLU A 1 206 ? 9.799 -1.132 -0.239 1.00 82.06 206 GLU A N 1
ATOM 1626 C CA . GLU A 1 206 ? 11.020 -1.846 0.123 1.00 82.06 206 GLU A CA 1
ATOM 1627 C C . GLU A 1 206 ? 11.106 -1.941 1.650 1.00 82.06 206 GLU A C 1
ATOM 1629 O O . GLU A 1 206 ? 10.406 -1.237 2.382 1.00 82.06 206 GLU A O 1
ATOM 1634 N N . GLY A 1 207 ? 11.945 -2.833 2.159 1.00 76.38 207 GLY A N 1
ATOM 1635 C CA . GLY A 1 207 ? 11.937 -3.117 3.582 1.00 76.38 207 GLY A CA 1
ATOM 1636 C C . GLY A 1 207 ? 13.158 -3.866 4.081 1.00 76.38 207 GLY A C 1
ATOM 1637 O O . GLY A 1 207 ? 14.005 -4.267 3.276 1.00 76.38 207 GLY A O 1
ATOM 1638 N N . PRO A 1 208 ? 13.256 -4.028 5.413 1.00 83.94 208 PRO A N 1
ATOM 1639 C CA . PRO A 1 208 ? 12.174 -3.865 6.403 1.00 83.94 208 PRO A CA 1
ATOM 1640 C C . PRO A 1 208 ? 11.833 -2.395 6.734 1.00 83.94 208 PRO A C 1
ATOM 1642 O O . PRO A 1 208 ? 12.659 -1.698 7.306 1.00 83.94 208 PRO A O 1
ATOM 1645 N N . ARG A 1 209 ? 10.623 -1.913 6.395 1.00 89.00 209 ARG A N 1
ATOM 1646 C CA . ARG A 1 209 ? 10.170 -0.529 6.669 1.00 89.00 209 ARG A CA 1
ATOM 1647 C C . ARG A 1 209 ? 8.703 -0.483 7.093 1.00 89.00 209 ARG A C 1
ATOM 1649 O O . ARG A 1 209 ? 7.909 -1.338 6.701 1.00 89.00 209 ARG A O 1
ATOM 1656 N N . LEU A 1 210 ? 8.366 0.542 7.875 1.00 94.94 210 LEU A N 1
ATOM 1657 C CA . LEU A 1 210 ? 6.998 0.935 8.209 1.00 94.94 210 LEU A CA 1
ATOM 1658 C C . LEU A 1 210 ? 6.705 2.293 7.566 1.00 94.94 210 LEU A C 1
ATOM 1660 O O . LEU A 1 210 ? 7.428 3.259 7.820 1.00 94.94 210 LEU A O 1
ATOM 1664 N N . THR A 1 211 ? 5.648 2.356 6.768 1.00 96.56 211 THR A N 1
ATOM 1665 C CA . THR A 1 211 ? 5.169 3.565 6.098 1.00 96.56 211 THR A CA 1
ATOM 1666 C C . THR A 1 211 ? 3.853 3.998 6.731 1.00 96.56 211 THR A C 1
ATOM 1668 O O . THR A 1 211 ? 2.968 3.180 6.991 1.00 96.56 211 THR A O 1
ATOM 1671 N N . LEU A 1 212 ? 3.766 5.288 7.042 1.00 98.31 212 LEU A N 1
ATOM 1672 C CA . LEU A 1 212 ? 2.649 5.914 7.732 1.00 98.31 212 LEU A CA 1
ATOM 1673 C C . LEU A 1 212 ? 1.878 6.833 6.787 1.00 98.31 212 LEU A C 1
ATOM 1675 O O . LEU A 1 212 ? 2.393 7.305 5.772 1.00 98.31 212 LEU A O 1
ATOM 1679 N N . THR A 1 213 ? 0.658 7.173 7.192 1.00 98.38 213 THR A N 1
ATOM 1680 C CA . THR A 1 213 ? -0.108 8.256 6.584 1.00 98.38 213 THR A CA 1
ATOM 1681 C C . THR A 1 213 ? -0.982 8.956 7.615 1.00 98.38 213 THR A C 1
ATOM 1683 O O . THR A 1 213 ? -1.434 8.339 8.574 1.00 98.38 213 THR A O 1
ATOM 1686 N N . ASN A 1 214 ? -1.242 10.246 7.395 1.00 98.00 214 ASN A N 1
ATOM 1687 C CA . ASN A 1 214 ? -2.237 11.011 8.155 1.00 98.00 214 ASN A CA 1
ATOM 1688 C C . ASN A 1 214 ? -3.634 10.981 7.513 1.00 98.00 214 ASN A C 1
ATOM 1690 O O . ASN A 1 214 ? -4.570 11.576 8.041 1.00 98.00 214 ASN A O 1
ATOM 1694 N N . GLN A 1 215 ? -3.786 10.338 6.353 1.00 98.25 215 GLN A N 1
ATOM 1695 C CA . GLN A 1 215 ? -5.067 10.264 5.661 1.00 98.25 215 GLN A CA 1
ATOM 1696 C C . GLN A 1 215 ? -6.027 9.312 6.371 1.00 98.25 215 GLN A C 1
ATOM 1698 O O . GLN A 1 215 ? -5.659 8.194 6.730 1.00 98.25 215 GLN A O 1
ATOM 1703 N N . ASN A 1 216 ? -7.277 9.750 6.517 1.00 98.06 216 ASN A N 1
ATOM 1704 C CA . ASN A 1 216 ? -8.383 8.894 6.937 1.00 98.06 216 ASN A CA 1
ATOM 1705 C C . ASN A 1 216 ? -8.668 7.845 5.858 1.00 98.06 216 ASN A C 1
ATOM 1707 O O . ASN A 1 216 ? -8.532 8.132 4.667 1.00 98.06 216 ASN A O 1
ATOM 1711 N N . TYR A 1 217 ? -9.100 6.651 6.254 1.00 97.19 217 TYR A N 1
ATOM 1712 C CA . TYR A 1 217 ? -9.417 5.577 5.313 1.00 97.19 217 TYR A CA 1
ATOM 1713 C C . TYR A 1 217 ? -10.910 5.551 5.006 1.00 97.19 217 TYR A C 1
ATOM 1715 O O . TYR A 1 217 ? -11.730 5.297 5.888 1.00 97.19 217 TYR A O 1
ATOM 1723 N N . ARG A 1 218 ? -11.265 5.794 3.742 1.00 97.50 218 ARG A N 1
ATOM 1724 C CA . ARG A 1 218 ? -12.649 5.746 3.271 1.00 97.50 218 ARG A CA 1
ATOM 1725 C C . ARG A 1 218 ? -12.963 4.424 2.588 1.00 97.50 218 ARG A C 1
ATOM 1727 O O . ARG A 1 218 ? -12.210 3.945 1.746 1.00 97.50 218 ARG A O 1
ATOM 1734 N N . THR A 1 219 ? -14.152 3.913 2.869 1.00 97.31 219 THR A N 1
ATOM 1735 C CA . THR A 1 219 ? -14.816 2.856 2.099 1.00 97.31 219 THR A CA 1
ATOM 1736 C C . THR A 1 219 ? -16.228 3.312 1.727 1.00 97.31 219 THR A C 1
ATOM 1738 O O . THR A 1 219 ? -16.711 4.320 2.253 1.00 97.31 219 THR A O 1
ATOM 1741 N N . PRO A 1 220 ? -16.961 2.581 0.871 1.00 97.81 220 PRO A N 1
ATOM 1742 C CA . PRO A 1 220 ? -18.372 2.887 0.642 1.00 97.81 220 PRO A CA 1
ATOM 1743 C C . PRO A 1 220 ? -19.266 2.764 1.887 1.00 97.81 220 PRO A C 1
ATOM 1745 O O . PRO A 1 220 ? -20.402 3.238 1.868 1.00 97.81 220 PRO A O 1
ATOM 1748 N N . LEU A 1 221 ? -18.785 2.136 2.967 1.00 97.19 221 LEU A N 1
ATOM 1749 C CA . LEU A 1 221 ? -19.524 1.989 4.224 1.00 97.19 221 LEU A CA 1
ATOM 1750 C C . LEU A 1 221 ? -19.290 3.145 5.208 1.00 97.19 221 LEU A C 1
ATOM 1752 O O . LEU A 1 221 ? -20.068 3.288 6.150 1.00 97.19 221 LEU A O 1
ATOM 1756 N N . GLY A 1 222 ? -18.261 3.971 4.999 1.00 96.06 222 GLY A N 1
ATOM 1757 C CA . GLY A 1 222 ? -17.929 5.073 5.897 1.00 96.06 222 GLY A CA 1
ATOM 1758 C C . GLY A 1 222 ? -16.465 5.494 5.836 1.00 96.06 222 GLY A C 1
ATOM 1759 O O . GLY A 1 222 ? -15.743 5.187 4.889 1.00 96.06 222 GLY A O 1
ATOM 1760 N N . VAL A 1 223 ? -16.047 6.228 6.864 1.00 97.19 223 VAL A N 1
ATOM 1761 C CA . VAL A 1 223 ? -14.682 6.737 7.028 1.00 97.19 223 VAL A CA 1
ATOM 1762 C C . VAL A 1 223 ? -14.183 6.318 8.400 1.00 97.19 223 VAL A C 1
ATOM 1764 O O . VAL A 1 223 ? -14.895 6.530 9.380 1.00 97.19 223 VAL A O 1
ATOM 1767 N N . LEU A 1 224 ? -12.988 5.739 8.472 1.00 97.19 224 LEU A N 1
ATOM 1768 C CA . LEU A 1 224 ? -12.252 5.578 9.723 1.00 97.19 224 LEU A CA 1
ATOM 1769 C C . LEU A 1 224 ? -11.262 6.728 9.871 1.00 97.19 224 LEU A C 1
ATOM 1771 O O . LEU A 1 224 ? -10.403 6.935 9.008 1.00 97.19 224 LEU A O 1
ATOM 1775 N N . GLU A 1 225 ? -11.406 7.479 10.962 1.00 98.25 225 GLU A N 1
ATOM 1776 C CA . GLU A 1 225 ? -10.489 8.563 11.302 1.00 98.25 225 GLU A CA 1
ATOM 1777 C C . GLU A 1 225 ? -9.136 7.985 11.715 1.00 98.25 225 GLU A C 1
ATOM 1779 O O . GLU A 1 225 ? -9.059 7.100 12.569 1.00 98.25 225 GLU A O 1
ATOM 1784 N N . THR A 1 226 ? -8.063 8.504 11.129 1.00 98.62 226 THR A N 1
ATOM 1785 C CA . THR A 1 226 ? -6.707 8.113 11.492 1.00 98.62 226 THR A CA 1
ATOM 1786 C C . THR A 1 226 ? -6.305 8.752 12.824 1.00 98.62 226 THR A C 1
ATOM 1788 O O . THR A 1 226 ? -6.516 9.943 13.053 1.00 98.62 226 THR A O 1
ATOM 1791 N N . ASP A 1 227 ? -5.700 7.975 13.722 1.00 98.69 227 ASP A N 1
ATOM 1792 C CA . ASP A 1 227 ? -5.097 8.465 14.962 1.00 98.69 227 ASP A CA 1
ATOM 1793 C C . ASP A 1 227 ? -3.791 9.213 14.649 1.00 98.69 227 ASP A C 1
ATOM 1795 O O . ASP A 1 227 ? -2.688 8.678 14.767 1.00 98.69 227 ASP A O 1
ATOM 1799 N N . THR A 1 228 ? -3.927 10.464 14.200 1.00 98.44 228 THR A N 1
ATOM 1800 C CA . THR A 1 228 ? -2.798 11.308 13.784 1.00 98.44 228 THR A CA 1
ATOM 1801 C C . THR A 1 228 ? -1.836 11.618 14.931 1.00 98.44 228 THR A C 1
ATOM 1803 O O . THR A 1 228 ? -0.655 11.844 14.693 1.00 98.44 228 THR A O 1
ATOM 1806 N N . GLU A 1 229 ? -2.306 11.606 16.183 1.00 98.44 229 GLU A N 1
ATOM 1807 C CA . GLU A 1 229 ? -1.435 11.780 17.352 1.00 98.44 229 GLU A CA 1
ATOM 1808 C C . GLU A 1 229 ? -0.489 10.581 17.496 1.00 98.44 229 GLU A C 1
ATOM 1810 O O . GLU A 1 229 ? 0.720 10.754 17.671 1.00 98.44 229 GLU A O 1
ATOM 1815 N N . LEU A 1 230 ? -1.010 9.363 17.324 1.00 98.56 230 LEU A N 1
ATOM 1816 C CA . LEU A 1 230 ? -0.191 8.155 17.341 1.00 98.56 230 LEU A CA 1
ATOM 1817 C C . LEU A 1 230 ? 0.716 8.043 16.101 1.00 98.56 230 LEU A C 1
ATOM 1819 O O . LEU A 1 230 ? 1.860 7.598 16.222 1.00 98.56 230 LEU A O 1
ATOM 1823 N N . VAL A 1 231 ? 0.263 8.506 14.929 1.00 98.75 231 VAL A N 1
ATOM 1824 C CA . VAL A 1 231 ? 1.123 8.662 13.737 1.00 98.75 231 VAL A CA 1
ATOM 1825 C C . VAL A 1 231 ? 2.298 9.597 14.037 1.00 98.75 231 VAL A C 1
ATOM 1827 O O . VAL A 1 231 ? 3.444 9.262 13.735 1.00 98.75 231 VAL A O 1
ATOM 1830 N N . ASP A 1 232 ? 2.051 10.736 14.683 1.00 98.56 232 ASP A N 1
ATOM 1831 C CA . ASP A 1 232 ? 3.093 11.686 15.074 1.00 98.56 232 ASP A CA 1
ATOM 1832 C C . ASP A 1 232 ? 4.097 11.076 16.067 1.00 98.56 232 ASP A C 1
ATOM 1834 O O . ASP A 1 232 ? 5.298 11.338 15.987 1.00 98.56 232 ASP A O 1
ATOM 1838 N N . GLU A 1 233 ? 3.648 10.244 17.004 1.00 98.44 233 GLU A N 1
ATOM 1839 C CA . GLU A 1 233 ? 4.548 9.542 17.924 1.00 98.44 233 GLU A CA 1
ATOM 1840 C C . GLU A 1 233 ? 5.425 8.505 17.219 1.00 98.44 233 GLU A C 1
ATOM 1842 O O . GLU A 1 233 ? 6.642 8.478 17.435 1.00 98.44 233 GLU A O 1
ATOM 1847 N N . ILE A 1 234 ? 4.837 7.693 16.339 1.00 98.50 234 ILE A N 1
ATOM 1848 C CA . ILE A 1 234 ? 5.566 6.678 15.571 1.00 98.50 234 ILE A CA 1
ATOM 1849 C C . ILE A 1 234 ? 6.520 7.337 14.574 1.00 98.50 234 ILE A C 1
ATOM 1851 O O . ILE A 1 234 ? 7.661 6.894 14.448 1.00 98.50 234 ILE A O 1
ATOM 1855 N N . SER A 1 235 ? 6.115 8.427 13.919 1.00 97.88 235 SER A N 1
ATOM 1856 C CA . SER A 1 235 ? 6.972 9.141 12.967 1.00 97.88 235 SER A CA 1
ATOM 1857 C C . SER A 1 235 ? 8.261 9.630 13.628 1.00 97.88 235 SER A C 1
ATOM 1859 O O . SER A 1 235 ? 9.339 9.387 13.095 1.00 97.88 235 SER A O 1
ATOM 1861 N N . ARG A 1 236 ? 8.194 10.185 14.849 1.00 97.56 236 ARG A N 1
ATOM 1862 C CA . ARG A 1 236 ? 9.390 10.582 15.616 1.00 97.56 236 ARG A CA 1
ATOM 1863 C C . ARG A 1 236 ? 10.314 9.404 15.906 1.00 97.56 236 ARG A C 1
ATOM 1865 O O . ARG A 1 236 ? 11.526 9.591 15.934 1.00 97.56 236 ARG A O 1
ATOM 1872 N N . ILE A 1 237 ? 9.760 8.212 16.145 1.00 96.94 237 ILE A N 1
ATOM 1873 C CA . ILE A 1 237 ? 10.553 6.994 16.347 1.00 96.94 237 ILE A CA 1
ATOM 1874 C C . ILE A 1 237 ? 11.255 6.599 15.045 1.00 96.94 237 ILE A C 1
ATOM 1876 O O . ILE A 1 237 ? 12.454 6.336 15.065 1.00 96.94 237 ILE A O 1
ATOM 1880 N N . LEU A 1 238 ? 10.525 6.570 13.930 1.00 95.38 238 LEU A N 1
ATOM 1881 C CA . LEU A 1 238 ? 11.047 6.139 12.633 1.00 95.38 238 LEU A CA 1
ATOM 1882 C C . LEU A 1 238 ? 12.066 7.129 12.051 1.00 95.38 238 LEU A C 1
ATOM 1884 O O . LEU A 1 238 ? 13.046 6.712 11.450 1.00 95.38 238 LEU A O 1
ATOM 1888 N N . SER A 1 239 ? 11.907 8.430 12.300 1.00 94.69 239 SER A N 1
ATOM 1889 C CA . SER A 1 239 ? 12.850 9.470 11.864 1.00 94.69 239 SER A CA 1
ATOM 1890 C C . SER A 1 239 ? 14.217 9.432 12.566 1.00 94.69 239 SER A C 1
ATOM 1892 O O . SER A 1 239 ? 15.100 10.207 12.202 1.00 94.69 239 SER A O 1
ATOM 1894 N N . PHE A 1 240 ? 14.421 8.575 13.577 1.00 92.12 240 PHE A N 1
ATOM 1895 C CA . PHE A 1 240 ? 15.762 8.334 14.124 1.00 92.12 240 PHE A CA 1
ATOM 1896 C C . PHE A 1 240 ? 16.654 7.527 13.176 1.00 92.12 240 PHE A C 1
ATOM 1898 O O . PHE A 1 240 ? 17.879 7.628 13.286 1.00 92.12 240 PHE A O 1
ATOM 1905 N N . ASP A 1 241 ? 16.066 6.769 12.250 1.00 86.69 241 ASP A N 1
ATOM 1906 C CA . ASP A 1 241 ? 16.813 6.112 11.190 1.00 86.69 241 ASP A CA 1
ATOM 1907 C C . ASP A 1 241 ? 17.206 7.139 10.119 1.00 86.69 241 ASP A C 1
ATOM 1909 O O . ASP A 1 241 ? 16.391 7.599 9.324 1.00 86.69 241 ASP A O 1
ATOM 1913 N N . SER A 1 242 ? 18.487 7.508 10.096 1.00 85.69 242 SER A N 1
ATOM 1914 C CA . SER A 1 242 ? 19.031 8.450 9.115 1.00 85.69 242 SER A CA 1
ATOM 1915 C C . SER A 1 242 ? 19.393 7.808 7.772 1.00 85.69 242 SER A C 1
ATOM 1917 O O . SER A 1 242 ? 19.967 8.485 6.919 1.00 85.69 242 SER A O 1
ATOM 1919 N N . THR A 1 243 ? 19.177 6.500 7.597 1.00 86.12 243 THR A N 1
ATOM 1920 C CA . THR A 1 243 ? 19.505 5.796 6.346 1.00 86.12 243 THR A CA 1
ATOM 1921 C C . THR A 1 243 ? 18.476 6.043 5.247 1.00 86.12 243 THR A C 1
ATOM 1923 O O . THR A 1 243 ? 18.804 5.912 4.067 1.00 86.12 243 THR A O 1
ATOM 1926 N N . VAL A 1 244 ? 17.266 6.461 5.625 1.00 83.69 244 VAL A N 1
ATOM 1927 C CA . VAL A 1 244 ? 16.165 6.773 4.716 1.00 83.69 244 VAL A CA 1
ATOM 1928 C C . VAL A 1 244 ? 15.672 8.185 5.010 1.00 83.69 244 VAL A C 1
ATOM 1930 O O . VAL A 1 244 ? 15.263 8.494 6.128 1.00 83.69 244 VAL A O 1
ATOM 1933 N N . ASP A 1 245 ? 15.718 9.050 3.999 1.00 86.62 245 ASP A N 1
ATOM 1934 C CA . ASP A 1 245 ? 15.156 10.395 4.113 1.00 86.62 245 ASP A CA 1
ATOM 1935 C C . ASP A 1 245 ? 13.637 10.315 4.285 1.00 86.62 245 ASP A C 1
ATOM 1937 O O . ASP A 1 245 ? 12.977 9.552 3.582 1.00 86.62 245 ASP A O 1
ATOM 1941 N N . ASP A 1 246 ? 13.107 11.071 5.246 1.00 88.00 246 ASP A N 1
ATOM 1942 C CA . ASP A 1 246 ? 11.694 11.041 5.642 1.00 88.00 246 ASP A CA 1
ATOM 1943 C C . ASP A 1 246 ? 11.127 9.614 5.807 1.00 88.00 246 ASP A C 1
ATOM 1945 O O . ASP A 1 246 ? 10.010 9.340 5.381 1.00 88.00 246 ASP A O 1
ATOM 1949 N N . HIS A 1 247 ? 11.888 8.688 6.420 1.00 90.31 247 HIS A N 1
ATOM 1950 C CA . HIS A 1 247 ? 11.508 7.272 6.586 1.00 90.31 247 HIS A CA 1
ATOM 1951 C C . HIS A 1 247 ? 9.999 7.011 6.798 1.00 90.31 247 HIS A C 1
ATOM 1953 O O . HIS A 1 247 ? 9.443 6.195 6.060 1.00 90.31 247 HIS A O 1
ATOM 1959 N N . PRO A 1 248 ? 9.303 7.642 7.772 1.00 94.69 248 PRO A N 1
ATOM 1960 C CA . PRO A 1 248 ? 7.878 7.382 7.995 1.00 94.69 248 PRO A CA 1
ATOM 1961 C C . PRO A 1 248 ? 6.975 7.684 6.790 1.00 94.69 248 PRO A C 1
ATOM 1963 O O . PRO A 1 248 ? 5.944 7.032 6.656 1.00 94.69 248 PRO A O 1
ATOM 1966 N N . PHE A 1 249 ? 7.336 8.632 5.922 1.00 96.12 249 PHE A N 1
ATOM 1967 C CA . PHE A 1 249 ? 6.484 9.106 4.826 1.00 96.12 249 PHE A CA 1
ATOM 1968 C C . PHE A 1 249 ? 7.137 9.029 3.434 1.00 96.12 249 PHE A C 1
ATOM 1970 O O . PHE A 1 249 ? 6.513 9.432 2.450 1.00 96.12 249 PHE A O 1
ATOM 1977 N N . ALA A 1 250 ? 8.347 8.469 3.322 1.00 92.19 250 ALA A N 1
ATOM 1978 C CA . ALA A 1 250 ? 9.118 8.363 2.078 1.00 92.19 250 ALA A CA 1
ATOM 1979 C C . ALA A 1 250 ? 8.322 7.712 0.933 1.00 92.19 250 ALA A C 1
ATOM 1981 O O . ALA A 1 250 ? 8.388 8.146 -0.218 1.00 92.19 250 ALA A O 1
ATOM 1982 N N . ASP A 1 251 ? 7.526 6.698 1.275 1.00 92.75 251 ASP A N 1
ATOM 1983 C CA . ASP A 1 251 ? 6.662 5.955 0.360 1.00 92.75 251 ASP A CA 1
ATOM 1984 C C . ASP A 1 251 ? 5.165 6.157 0.675 1.00 92.75 251 ASP A C 1
ATOM 1986 O O . ASP A 1 251 ? 4.336 5.343 0.280 1.00 92.75 251 ASP A O 1
ATOM 1990 N N . GLU A 1 252 ? 4.776 7.251 1.349 1.00 96.12 252 GLU A N 1
ATOM 1991 C CA . GLU A 1 252 ? 3.389 7.475 1.811 1.00 96.12 252 GLU A CA 1
ATOM 1992 C C . GLU A 1 252 ? 2.347 7.319 0.689 1.00 96.12 252 GLU A C 1
ATOM 1994 O O . GLU A 1 252 ? 1.250 6.813 0.920 1.00 96.12 252 GLU A O 1
ATOM 1999 N N . PHE A 1 253 ? 2.686 7.694 -0.549 1.00 95.31 253 PHE A N 1
ATOM 2000 C CA . PHE A 1 253 ? 1.768 7.555 -1.682 1.00 95.31 253 PHE A CA 1
ATOM 2001 C C . PHE A 1 253 ? 1.374 6.097 -1.981 1.00 95.31 253 PHE A C 1
ATOM 2003 O O . PHE A 1 253 ? 0.338 5.873 -2.605 1.00 95.31 253 PHE A O 1
ATOM 2010 N N . ASN A 1 254 ? 2.137 5.099 -1.521 1.00 95.19 254 ASN A N 1
ATOM 2011 C CA . ASN A 1 254 ? 1.758 3.692 -1.656 1.00 95.19 254 ASN A CA 1
ATOM 2012 C C . ASN A 1 254 ? 0.395 3.419 -1.004 1.00 95.19 254 ASN A C 1
ATOM 2014 O O . ASN A 1 254 ? -0.406 2.684 -1.582 1.00 95.19 254 ASN A O 1
ATOM 2018 N N . HIS A 1 255 ? 0.061 4.105 0.099 1.00 97.25 255 HIS A N 1
ATOM 2019 C CA . HIS A 1 255 ? -1.261 4.004 0.722 1.00 97.25 255 HIS A CA 1
ATOM 2020 C C . HIS A 1 255 ? -2.395 4.276 -0.270 1.00 97.25 255 HIS A C 1
ATOM 2022 O O . HIS A 1 255 ? -3.416 3.611 -0.175 1.00 97.25 255 HIS A O 1
ATOM 2028 N N . ALA A 1 256 ? -2.227 5.183 -1.241 1.00 95.50 256 ALA A N 1
ATOM 2029 C CA . ALA A 1 256 ? -3.289 5.620 -2.152 1.00 95.50 256 ALA A CA 1
ATOM 2030 C C . ALA A 1 256 ? -3.815 4.529 -3.101 1.00 95.50 256 ALA A C 1
ATOM 2032 O O . ALA A 1 256 ? -4.943 4.634 -3.581 1.00 95.50 256 ALA A O 1
ATOM 2033 N N . ASN A 1 257 ? -3.015 3.505 -3.400 1.00 91.81 257 ASN A N 1
ATOM 2034 C CA . ASN A 1 257 ? -3.394 2.430 -4.323 1.00 91.81 257 ASN A CA 1
ATOM 2035 C C . ASN A 1 257 ? -3.214 1.030 -3.727 1.00 91.81 257 ASN A C 1
ATOM 2037 O O . ASN A 1 257 ? -3.624 0.053 -4.353 1.00 91.81 257 ASN A O 1
ATOM 2041 N N . GLU A 1 258 ? -2.606 0.927 -2.545 1.00 94.56 258 GLU A N 1
ATOM 2042 C CA . GLU A 1 258 ? -2.434 -0.339 -1.848 1.00 94.56 258 GLU A CA 1
ATOM 2043 C C . GLU A 1 258 ? -3.785 -0.880 -1.359 1.00 94.56 258 GLU A C 1
ATOM 2045 O O . GLU A 1 258 ? -4.608 -0.157 -0.784 1.00 94.56 258 GLU A O 1
ATOM 2050 N N . HIS A 1 259 ? -3.995 -2.168 -1.621 1.00 94.50 259 HIS A N 1
ATOM 2051 C CA . HIS A 1 259 ? -5.240 -2.893 -1.417 1.00 94.50 259 HIS A CA 1
ATOM 2052 C C . HIS A 1 259 ? -5.300 -3.602 -0.069 1.00 94.50 259 HIS A C 1
ATOM 2054 O O . HIS A 1 259 ? -6.399 -3.813 0.441 1.00 94.50 259 HIS A O 1
ATOM 2060 N N . SER A 1 260 ? -4.148 -3.932 0.523 1.00 96.75 260 SER A N 1
ATOM 2061 C CA . SER A 1 260 ? -4.079 -4.753 1.734 1.00 96.75 260 SER A CA 1
ATOM 2062 C C . SER A 1 260 ? -4.911 -4.195 2.889 1.00 96.75 260 SER A C 1
ATOM 2064 O O . SER A 1 260 ? -5.850 -4.838 3.358 1.00 96.75 260 SER A O 1
ATOM 2066 N N . ILE A 1 261 ? -4.633 -2.953 3.286 1.00 98.25 261 ILE A N 1
ATOM 2067 C CA . ILE A 1 261 ? -5.400 -2.251 4.320 1.00 98.25 261 ILE A CA 1
ATOM 2068 C C . ILE A 1 261 ? -6.847 -2.030 3.865 1.00 98.25 261 ILE A C 1
ATOM 2070 O O . ILE A 1 261 ? -7.768 -2.207 4.652 1.00 98.25 261 ILE A O 1
ATOM 2074 N N . GLU A 1 262 ? -7.070 -1.658 2.602 1.00 98.25 262 GLU A N 1
ATOM 2075 C CA . GLU A 1 262 ? -8.401 -1.303 2.099 1.00 98.25 262 GLU A CA 1
ATOM 2076 C C . GLU A 1 262 ? -9.399 -2.466 2.199 1.00 98.25 262 GLU A C 1
ATOM 2078 O O . GLU A 1 262 ? -10.506 -2.279 2.705 1.00 98.25 262 GLU A O 1
ATOM 2083 N N . LEU A 1 263 ? -9.003 -3.668 1.773 1.00 98.12 263 LEU A N 1
ATOM 2084 C CA . LEU A 1 263 ? -9.867 -4.850 1.798 1.00 98.12 263 LEU A CA 1
ATOM 2085 C C . LEU A 1 263 ? -10.213 -5.278 3.227 1.00 98.12 263 LEU A C 1
ATOM 2087 O O . LEU A 1 263 ? -11.377 -5.565 3.512 1.00 98.12 263 LEU A O 1
ATOM 2091 N N . ALA A 1 264 ? -9.240 -5.252 4.144 1.00 98.00 264 ALA A N 1
ATOM 2092 C CA . ALA A 1 264 ? -9.499 -5.495 5.562 1.00 98.00 264 ALA A CA 1
ATOM 2093 C C . ALA A 1 264 ? -10.417 -4.414 6.161 1.00 98.00 264 ALA A C 1
ATOM 2095 O O . ALA A 1 264 ? -11.343 -4.730 6.907 1.00 98.00 264 ALA A O 1
ATOM 2096 N N . THR A 1 265 ? -10.223 -3.145 5.791 1.00 98.00 265 THR A N 1
ATOM 2097 C CA . THR A 1 265 ? -11.026 -2.021 6.292 1.00 98.00 265 THR A CA 1
ATOM 2098 C C . THR A 1 265 ? -12.485 -2.071 5.824 1.00 98.00 265 THR A C 1
ATOM 2100 O O . THR A 1 265 ? -13.379 -1.687 6.579 1.00 98.00 265 THR A O 1
ATOM 2103 N N . VAL A 1 266 ? -12.771 -2.578 4.619 1.00 98.25 266 VAL A N 1
ATOM 2104 C CA . VAL A 1 266 ? -14.156 -2.798 4.154 1.00 98.25 266 VAL A CA 1
ATOM 2105 C C . VAL A 1 266 ? -14.900 -3.764 5.081 1.00 98.25 266 VAL A C 1
ATOM 2107 O O . VAL A 1 266 ? -16.027 -3.483 5.496 1.00 98.25 266 VAL A O 1
ATOM 2110 N N . TRP A 1 267 ? -14.259 -4.869 5.457 1.00 98.00 267 TRP A N 1
ATOM 2111 C CA . TRP A 1 267 ? -14.834 -5.831 6.394 1.00 98.00 267 TRP A CA 1
ATOM 2112 C C . TRP A 1 267 ? -14.903 -5.303 7.824 1.00 98.00 267 TRP A C 1
ATOM 2114 O O . TRP A 1 267 ? -15.922 -5.492 8.491 1.00 98.00 267 TRP A O 1
ATOM 2124 N N . LEU A 1 268 ? -13.881 -4.566 8.262 1.00 97.75 268 LEU A N 1
ATOM 2125 C CA . LEU A 1 268 ? -13.879 -3.882 9.550 1.00 97.75 268 LEU A CA 1
ATOM 2126 C C . LEU A 1 268 ? -15.085 -2.944 9.685 1.00 97.75 268 LEU A C 1
ATOM 2128 O O . LEU A 1 268 ? -15.834 -3.057 10.652 1.00 97.75 268 LEU A O 1
ATOM 2132 N N . HIS A 1 269 ? -15.330 -2.077 8.697 1.00 96.88 269 HIS A N 1
ATOM 2133 C CA . HIS A 1 269 ? -16.498 -1.193 8.683 1.00 96.88 269 HIS A CA 1
ATOM 2134 C C . HIS A 1 269 ? -17.817 -1.956 8.772 1.00 96.88 269 HIS A C 1
ATOM 2136 O O . HIS A 1 269 ? -18.740 -1.525 9.465 1.00 96.88 269 HIS A O 1
ATOM 2142 N N . ARG A 1 270 ? -17.921 -3.088 8.070 1.00 95.69 270 ARG A N 1
ATOM 2143 C CA . ARG A 1 270 ? -19.108 -3.935 8.145 1.00 95.69 270 ARG A CA 1
ATOM 2144 C C . ARG A 1 270 ? -19.299 -4.513 9.550 1.00 95.69 270 ARG A C 1
ATOM 2146 O O . ARG A 1 270 ? -20.423 -4.499 10.044 1.00 95.69 270 ARG A O 1
ATOM 2153 N N . ALA A 1 271 ? -18.229 -4.994 10.180 1.00 94.75 271 ALA A N 1
ATOM 2154 C CA . ALA A 1 271 ? -18.278 -5.629 11.494 1.00 94.75 271 ALA A CA 1
ATOM 2155 C C . ALA A 1 271 ? -18.616 -4.638 12.623 1.00 94.75 271 ALA A C 1
ATOM 2157 O O . ALA A 1 271 ? -19.434 -4.947 13.489 1.00 94.75 271 ALA A O 1
ATOM 2158 N N . ILE A 1 272 ? -18.031 -3.436 12.600 1.00 94.94 272 ILE A N 1
ATOM 2159 C CA . ILE A 1 272 ? -18.237 -2.422 13.652 1.00 94.94 272 ILE A CA 1
ATOM 2160 C C . ILE A 1 272 ? -19.493 -1.573 13.431 1.00 94.94 272 ILE A C 1
ATOM 2162 O O . ILE A 1 272 ? -19.971 -0.928 14.357 1.00 94.94 272 ILE A O 1
ATOM 2166 N N . GLY A 1 273 ? -20.025 -1.530 12.206 1.00 90.62 273 GLY A N 1
ATOM 2167 C CA . GLY A 1 273 ? -21.163 -0.684 11.864 1.00 90.62 273 GLY A CA 1
ATOM 2168 C C . GLY A 1 273 ? -20.865 0.801 12.090 1.00 90.62 273 GLY A C 1
ATOM 2169 O O . GLY A 1 273 ? -20.174 1.432 11.293 1.00 90.62 273 GLY A O 1
ATOM 2170 N N . SER A 1 274 ? -21.429 1.380 13.151 1.00 87.69 274 SER A N 1
ATOM 2171 C CA . SER A 1 274 ? -21.155 2.759 13.570 1.00 87.69 274 SER A CA 1
ATOM 2172 C C . SER A 1 274 ? -20.288 2.748 14.820 1.00 87.69 274 SER A C 1
ATOM 2174 O O . SER A 1 274 ? -20.698 2.211 15.843 1.00 87.69 274 SER A O 1
ATOM 2176 N N . SER A 1 275 ? -19.117 3.369 14.735 1.00 91.19 275 SER A N 1
ATOM 2177 C CA . SER A 1 275 ? -18.151 3.447 15.825 1.00 91.19 275 SER A CA 1
ATOM 2178 C C . SER A 1 275 ? -17.412 4.784 15.772 1.00 91.19 275 SER A C 1
ATOM 2180 O O . SER A 1 275 ? -17.192 5.317 14.684 1.00 91.19 275 SER A O 1
ATOM 2182 N N . ASP A 1 276 ? -17.029 5.293 16.943 1.00 93.06 276 ASP A N 1
ATOM 2183 C CA . ASP A 1 276 ? -16.139 6.452 17.101 1.00 93.06 276 ASP A CA 1
ATOM 2184 C C . ASP A 1 276 ? -14.657 6.024 17.193 1.00 93.06 276 ASP A C 1
ATOM 2186 O O . ASP A 1 276 ? -13.782 6.839 17.494 1.00 93.06 276 ASP A O 1
ATOM 2190 N N . ALA A 1 277 ? -14.365 4.736 16.975 1.00 97.19 277 ALA A N 1
ATOM 2191 C CA . ALA A 1 277 ? -13.013 4.202 17.006 1.00 97.19 277 ALA A CA 1
ATOM 2192 C C . ALA A 1 277 ? -12.119 4.867 15.959 1.00 97.19 277 ALA A C 1
ATOM 2194 O O . ALA A 1 277 ? -12.512 5.077 14.806 1.00 97.19 277 ALA A O 1
ATOM 2195 N N . LYS A 1 278 ? -10.871 5.113 16.351 1.00 98.19 278 LYS A N 1
ATOM 2196 C CA . LYS A 1 278 ? -9.829 5.552 15.426 1.00 98.19 278 LYS A CA 1
ATOM 2197 C C . LYS A 1 278 ? -9.130 4.363 14.784 1.00 98.19 278 LYS A C 1
ATOM 2199 O O . LYS A 1 278 ? -9.207 3.229 15.258 1.00 98.19 278 LYS A O 1
ATOM 2204 N N . MET A 1 279 ? -8.396 4.638 13.718 1.00 98.25 279 MET A N 1
ATOM 2205 C CA . MET A 1 279 ? -7.556 3.678 13.022 1.00 98.25 279 MET A CA 1
ATOM 2206 C C . MET A 1 279 ? -6.105 4.156 12.988 1.00 98.25 279 MET A C 1
ATOM 2208 O O . MET A 1 279 ? -5.829 5.340 12.860 1.00 98.25 279 MET A O 1
ATOM 2212 N N . LEU A 1 280 ? -5.157 3.234 13.050 1.00 98.75 280 LEU A N 1
ATOM 2213 C CA . LEU A 1 280 ? -3.761 3.480 12.723 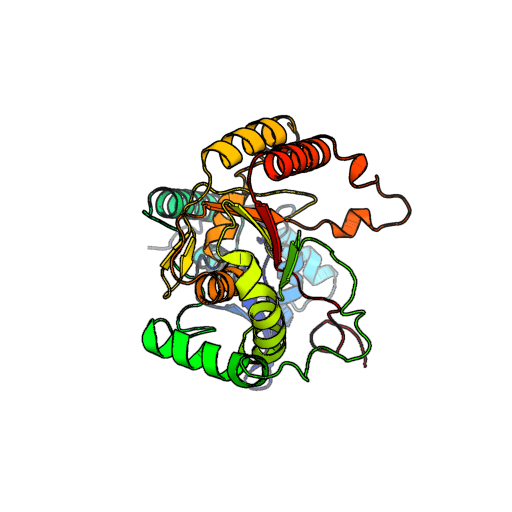1.00 98.75 280 LEU A CA 1
ATOM 2214 C C . LEU A 1 280 ? -3.378 2.582 11.536 1.00 98.75 280 LEU A C 1
ATOM 2216 O O . LEU A 1 280 ? -3.057 1.410 11.752 1.00 98.75 280 LEU A O 1
ATOM 2220 N N . PRO A 1 281 ? -3.448 3.087 10.290 1.00 98.56 281 PRO A N 1
ATOM 2221 C CA . PRO A 1 281 ? -2.992 2.357 9.114 1.00 98.56 281 PRO A CA 1
ATOM 2222 C C . PRO A 1 281 ? -1.462 2.374 9.037 1.00 98.56 281 PRO A C 1
ATOM 2224 O O . PRO A 1 281 ? -0.851 3.441 8.979 1.00 98.56 281 PRO A O 1
ATOM 2227 N N . ILE A 1 282 ? -0.842 1.197 8.989 1.00 98.50 282 ILE A N 1
ATOM 2228 C CA . ILE A 1 282 ? 0.606 1.050 8.811 1.00 98.50 282 ILE A CA 1
ATOM 2229 C C . ILE A 1 282 ? 0.860 0.120 7.635 1.00 98.50 282 ILE A C 1
ATOM 2231 O O . ILE A 1 282 ? 0.456 -1.043 7.651 1.00 98.50 282 ILE A O 1
ATOM 2235 N N . LEU A 1 283 ? 1.556 0.630 6.626 1.00 97.75 283 LEU A N 1
ATOM 2236 C CA . LEU A 1 283 ? 2.072 -0.187 5.542 1.00 97.75 283 LEU A CA 1
ATOM 2237 C C . LEU A 1 283 ? 3.420 -0.795 5.935 1.00 97.75 283 LEU A C 1
ATOM 2239 O O . LEU A 1 283 ? 4.325 -0.106 6.401 1.00 97.75 283 LEU A O 1
ATOM 2243 N N . CYS A 1 284 ? 3.537 -2.105 5.764 1.00 95.31 284 CYS A N 1
ATOM 2244 C CA . CYS A 1 284 ? 4.707 -2.897 6.104 1.00 95.31 284 CYS A CA 1
ATOM 2245 C C . CYS A 1 284 ? 5.405 -3.331 4.812 1.00 95.31 284 CYS A C 1
ATOM 2247 O O . CYS A 1 284 ? 4.869 -4.156 4.069 1.00 95.31 284 CYS A O 1
ATOM 2249 N N . GLY A 1 285 ? 6.602 -2.795 4.562 1.00 91.50 285 GLY A N 1
ATOM 2250 C CA . GLY A 1 285 ? 7.455 -3.201 3.443 1.00 91.50 285 GLY A CA 1
ATOM 2251 C C . GLY A 1 285 ? 8.006 -4.621 3.601 1.00 91.50 285 GLY A C 1
ATOM 2252 O O . GLY A 1 285 ? 7.674 -5.348 4.536 1.00 91.50 285 GLY A O 1
ATOM 2253 N N . ALA A 1 286 ? 8.888 -5.043 2.698 1.00 85.25 286 ALA A N 1
ATOM 2254 C CA . ALA A 1 286 ? 9.414 -6.408 2.707 1.00 85.25 286 ALA A CA 1
ATOM 2255 C C . ALA A 1 286 ? 10.267 -6.735 3.957 1.00 85.25 286 ALA A C 1
ATOM 2257 O O . ALA A 1 286 ? 11.387 -6.255 4.102 1.00 85.25 286 ALA A O 1
ATOM 2258 N N . PHE A 1 287 ? 9.776 -7.628 4.823 1.00 82.44 287 PHE A N 1
ATOM 2259 C CA . PHE A 1 287 ? 10.524 -8.182 5.969 1.00 82.44 287 PHE A CA 1
ATOM 2260 C C . PHE A 1 287 ? 11.186 -9.540 5.676 1.00 82.44 287 PHE A C 1
ATOM 2262 O O . PHE A 1 287 ? 11.902 -10.070 6.521 1.00 82.44 287 PHE A O 1
ATOM 2269 N N . GLY A 1 288 ? 10.970 -10.109 4.483 1.00 72.00 288 GLY A N 1
ATOM 2270 C CA . GLY A 1 288 ? 11.404 -11.469 4.135 1.00 72.00 288 GLY A CA 1
ATOM 2271 C C . GLY A 1 288 ? 12.913 -11.703 4.243 1.00 72.00 288 GLY A C 1
ATOM 2272 O O . GLY A 1 288 ? 13.326 -12.789 4.635 1.00 72.00 288 GLY A O 1
ATOM 2273 N N . GLY A 1 289 ? 13.735 -10.676 3.993 1.00 68.62 289 GLY A N 1
ATOM 2274 C CA . GLY A 1 289 ? 15.188 -10.766 4.174 1.00 68.62 289 GLY A CA 1
ATOM 2275 C C . GLY A 1 289 ? 15.595 -11.093 5.614 1.00 68.62 289 GLY A C 1
ATOM 2276 O O . GLY A 1 289 ? 16.616 -11.733 5.823 1.00 68.62 289 GLY A O 1
ATOM 2277 N N . LEU A 1 290 ? 14.774 -10.749 6.614 1.00 72.62 290 LEU A N 1
ATOM 2278 C CA . LEU A 1 290 ? 15.035 -11.078 8.021 1.00 72.62 290 LEU A CA 1
ATOM 2279 C C . LEU A 1 290 ? 14.784 -12.553 8.367 1.00 72.62 290 LEU A C 1
ATOM 2281 O O . LEU A 1 290 ? 15.101 -12.981 9.472 1.00 72.62 290 LEU A O 1
ATOM 2285 N N . LEU A 1 291 ? 14.210 -13.328 7.444 1.00 73.94 291 LEU A N 1
ATOM 2286 C CA . LEU A 1 291 ? 14.000 -14.768 7.607 1.00 73.94 291 LEU A CA 1
ATOM 2287 C C . LEU A 1 291 ? 15.209 -15.591 7.132 1.00 73.94 291 LEU A C 1
ATOM 2289 O O . LEU A 1 291 ? 15.219 -16.812 7.304 1.00 73.94 291 LEU A O 1
ATOM 2293 N N . GLU A 1 292 ? 16.219 -14.956 6.528 1.00 79.69 292 GLU A N 1
ATOM 2294 C CA . GLU A 1 292 ? 17.453 -15.636 6.134 1.00 79.69 292 GLU A CA 1
ATOM 2295 C C . GLU A 1 292 ? 18.276 -16.046 7.374 1.00 79.69 292 GLU A C 1
ATOM 2297 O O . GLU A 1 292 ? 18.320 -15.297 8.351 1.00 79.69 292 GLU A O 1
ATOM 2302 N N . PRO A 1 293 ? 18.960 -17.211 7.362 1.00 76.88 293 PRO A N 1
ATOM 2303 C CA . PRO A 1 293 ? 19.623 -17.765 8.551 1.00 76.88 293 PRO A CA 1
ATOM 2304 C C . PRO A 1 293 ? 20.633 -16.845 9.253 1.00 76.88 293 PRO A C 1
ATOM 2306 O O . PRO A 1 293 ? 20.842 -16.993 10.455 1.00 76.88 293 PRO A O 1
ATOM 2309 N N . ASP A 1 294 ? 21.254 -15.924 8.512 1.00 81.12 294 ASP A N 1
ATOM 2310 C CA . ASP A 1 294 ? 22.292 -15.012 9.007 1.00 81.12 294 ASP A CA 1
ATOM 2311 C C . ASP A 1 294 ? 21.796 -13.563 9.167 1.00 81.12 294 ASP A C 1
ATOM 2313 O O . ASP A 1 294 ? 22.587 -12.662 9.467 1.00 81.12 294 ASP A O 1
ATOM 2317 N N . SER A 1 295 ? 20.499 -13.315 8.963 1.00 74.31 295 SER A N 1
ATOM 2318 C CA . SER A 1 295 ? 19.940 -11.973 9.090 1.00 74.31 295 SER A CA 1
ATOM 2319 C C . SER A 1 295 ? 19.780 -11.551 10.553 1.00 74.31 295 SER A C 1
ATOM 2321 O O . SER A 1 295 ? 19.505 -12.391 11.416 1.00 74.31 295 SER A O 1
ATOM 2323 N N . PRO A 1 296 ? 19.931 -10.245 10.859 1.00 72.25 296 PRO A N 1
ATOM 2324 C CA . PRO A 1 296 ? 19.615 -9.713 12.180 1.00 72.25 296 PRO A CA 1
ATOM 2325 C C . PRO A 1 296 ? 18.179 -10.064 12.570 1.00 72.25 296 PRO A C 1
ATOM 2327 O O . PRO A 1 296 ? 17.284 -10.081 11.722 1.00 72.25 296 PRO A O 1
ATOM 2330 N N . ASN A 1 297 ? 17.944 -10.310 13.858 1.00 75.25 297 ASN A N 1
ATOM 2331 C CA . ASN A 1 297 ? 16.589 -10.526 14.343 1.00 75.25 297 ASN A CA 1
ATOM 2332 C C . ASN A 1 297 ? 15.773 -9.236 14.133 1.00 75.25 297 ASN A C 1
ATOM 2334 O O . ASN A 1 297 ? 16.317 -8.136 14.212 1.00 75.25 297 ASN A O 1
ATOM 2338 N N . ILE A 1 298 ? 14.460 -9.333 13.920 1.00 70.62 298 ILE A N 1
ATOM 2339 C CA . ILE A 1 298 ? 13.588 -8.149 13.905 1.00 70.62 298 ILE A CA 1
ATOM 2340 C C . ILE A 1 298 ? 13.716 -7.322 15.196 1.00 70.62 298 ILE A C 1
ATOM 2342 O O . ILE A 1 298 ? 13.661 -6.094 15.156 1.00 70.62 298 ILE A O 1
ATOM 2346 N N . ASP A 1 299 ? 13.978 -7.980 16.329 1.00 71.56 299 ASP A N 1
ATOM 2347 C CA . ASP A 1 299 ? 14.272 -7.335 17.612 1.00 71.56 299 ASP A CA 1
ATOM 2348 C C . ASP A 1 299 ? 15.559 -6.489 17.594 1.00 71.56 299 ASP A C 1
ATOM 2350 O O . ASP A 1 299 ? 15.732 -5.610 18.448 1.00 71.56 299 ASP A O 1
ATOM 2354 N N . ASP A 1 300 ? 16.447 -6.724 16.627 1.00 75.75 300 ASP A N 1
ATOM 2355 C CA . ASP A 1 300 ? 17.659 -5.940 16.407 1.00 75.75 300 ASP A CA 1
ATOM 2356 C C . ASP A 1 300 ? 17.392 -4.673 15.581 1.00 75.75 300 ASP A C 1
ATOM 2358 O O . ASP A 1 300 ? 18.274 -3.818 15.524 1.00 75.75 300 ASP A O 1
ATOM 2362 N N . HIS A 1 301 ? 16.190 -4.493 15.006 1.00 83.75 301 HIS A N 1
ATOM 2363 C CA . HIS A 1 301 ? 15.780 -3.234 14.377 1.00 83.75 301 HIS A CA 1
ATOM 2364 C C . HIS A 1 301 ? 15.263 -2.255 15.450 1.00 83.75 301 HIS A C 1
ATOM 2366 O O . HIS A 1 301 ? 14.139 -2.401 15.954 1.00 83.75 301 HIS A O 1
ATOM 2372 N N . PRO A 1 302 ? 16.057 -1.240 15.847 1.00 87.62 302 PRO A N 1
ATOM 2373 C CA . PRO A 1 302 ? 15.793 -0.503 17.077 1.00 87.62 302 PRO A CA 1
ATOM 2374 C C . PRO A 1 302 ? 14.524 0.353 17.008 1.00 87.62 302 PRO A C 1
ATOM 2376 O O . PRO A 1 302 ? 13.811 0.458 18.007 1.00 87.62 302 PRO A O 1
ATOM 2379 N N . GLU A 1 303 ? 14.223 0.943 15.855 1.00 91.06 303 GLU A N 1
ATOM 2380 C CA . GLU A 1 303 ? 13.044 1.774 15.614 1.00 91.06 303 GLU A CA 1
ATOM 2381 C C . GLU A 1 303 ? 11.774 0.922 15.621 1.00 91.06 303 GLU A C 1
ATOM 2383 O O . GLU A 1 303 ? 10.863 1.212 16.392 1.00 91.06 303 GLU A O 1
ATOM 2388 N N . ILE A 1 304 ? 11.734 -0.185 14.873 1.00 90.44 304 ILE A N 1
ATOM 2389 C CA . ILE A 1 304 ? 10.568 -1.084 14.836 1.00 90.44 304 ILE A CA 1
ATOM 2390 C C . ILE A 1 304 ? 10.279 -1.654 16.223 1.00 90.44 304 ILE A C 1
ATOM 2392 O O . ILE A 1 304 ? 9.139 -1.625 16.686 1.00 90.44 304 ILE A O 1
ATOM 2396 N N . ARG A 1 305 ? 11.312 -2.079 16.956 1.00 90.75 305 ARG A N 1
ATOM 2397 C CA . ARG A 1 305 ? 11.158 -2.521 18.345 1.00 90.75 305 ARG A CA 1
ATOM 2398 C C . ARG A 1 305 ? 10.570 -1.430 19.246 1.00 90.75 305 ARG A C 1
ATOM 2400 O O . ARG A 1 305 ? 9.779 -1.729 20.142 1.00 90.75 305 ARG A O 1
ATOM 2407 N N . ARG A 1 306 ? 10.965 -0.166 19.059 1.00 94.31 306 ARG A N 1
ATOM 2408 C CA . ARG A 1 306 ? 10.390 0.969 19.803 1.00 94.31 306 ARG A CA 1
ATOM 2409 C C . ARG A 1 306 ? 8.931 1.207 19.419 1.00 94.31 306 ARG A C 1
ATOM 2411 O O . ARG A 1 306 ? 8.137 1.439 20.325 1.00 94.31 306 ARG A O 1
ATOM 2418 N N . VAL A 1 307 ? 8.574 1.084 18.139 1.00 96.38 307 VAL A N 1
ATOM 2419 C CA . VAL A 1 307 ? 7.178 1.162 17.675 1.00 96.38 307 VAL A CA 1
ATOM 2420 C C . VAL A 1 307 ? 6.335 0.056 18.308 1.00 96.38 307 VAL A C 1
ATOM 2422 O O . VAL A 1 307 ? 5.298 0.349 18.893 1.00 96.38 307 VAL A O 1
ATOM 2425 N N . ILE A 1 308 ? 6.805 -1.195 18.302 1.00 94.94 308 ILE A N 1
ATOM 2426 C CA . ILE A 1 308 ? 6.101 -2.320 18.940 1.00 94.94 308 ILE A CA 1
ATOM 2427 C C . ILE A 1 308 ? 5.855 -2.041 20.428 1.00 94.94 308 ILE A C 1
ATOM 2429 O O . ILE A 1 308 ? 4.745 -2.230 20.918 1.00 94.94 308 ILE A O 1
ATOM 2433 N N . ARG A 1 309 ? 6.863 -1.542 21.156 1.00 95.94 309 ARG A N 1
ATOM 2434 C CA . ARG A 1 309 ? 6.714 -1.183 22.578 1.00 95.94 309 ARG A CA 1
ATOM 2435 C C . ARG A 1 309 ? 5.721 -0.049 22.808 1.00 95.94 309 ARG A C 1
ATOM 2437 O O . ARG A 1 309 ? 4.984 -0.095 23.789 1.00 95.94 309 ARG A O 1
ATOM 2444 N N . LEU A 1 310 ? 5.710 0.955 21.933 1.00 97.88 310 LEU A N 1
ATOM 2445 C CA . LEU A 1 310 ? 4.730 2.036 21.988 1.00 97.88 310 LEU A CA 1
ATOM 2446 C C . LEU A 1 310 ? 3.313 1.476 21.818 1.00 97.88 310 LEU A C 1
ATOM 2448 O O . LEU A 1 310 ? 2.459 1.721 22.663 1.00 97.88 310 LEU A O 1
ATOM 2452 N N . LEU A 1 311 ? 3.089 0.646 20.797 1.00 97.88 311 LEU A N 1
ATOM 2453 C CA . LEU A 1 311 ? 1.791 0.016 20.545 1.00 97.88 311 LEU A CA 1
ATOM 2454 C C . LEU A 1 311 ? 1.342 -0.899 21.697 1.00 97.88 311 LEU A C 1
ATOM 2456 O O . LEU A 1 311 ? 0.165 -0.913 22.044 1.00 97.88 311 LEU A O 1
ATOM 2460 N N . GLN A 1 312 ? 2.272 -1.615 22.337 1.00 96.62 312 GLN A N 1
ATOM 2461 C CA . GLN A 1 312 ? 1.993 -2.390 23.553 1.00 96.62 312 GLN A CA 1
ATOM 2462 C C . GLN A 1 312 ? 1.547 -1.501 24.722 1.00 96.62 312 GLN A C 1
ATOM 2464 O O . GLN A 1 312 ? 0.628 -1.875 25.446 1.00 96.62 312 GLN A O 1
ATOM 2469 N N . SER A 1 313 ? 2.175 -0.333 24.905 1.00 98.00 313 SER A N 1
ATOM 2470 C CA . SER A 1 313 ? 1.767 0.642 25.927 1.00 98.00 313 SER A CA 1
ATOM 2471 C C . SER A 1 313 ? 0.365 1.176 25.643 1.00 98.00 313 SER A C 1
ATOM 2473 O O . SER A 1 313 ? -0.487 1.155 26.524 1.00 98.00 313 SER A O 1
ATOM 2475 N N . VAL A 1 314 ? 0.105 1.567 24.391 1.00 98.00 314 VAL A N 1
ATOM 2476 C CA . VAL A 1 314 ? -1.204 2.055 23.933 1.00 98.00 314 VAL A CA 1
ATOM 2477 C C . VAL A 1 314 ? -2.301 1.019 24.179 1.00 98.00 314 VAL A C 1
ATOM 2479 O O . VAL A 1 314 ? -3.353 1.361 24.714 1.00 98.00 314 VAL A O 1
ATOM 2482 N N . ALA A 1 315 ? -2.048 -0.253 23.862 1.00 96.88 315 ALA A N 1
ATOM 2483 C CA . ALA A 1 315 ? -3.000 -1.340 24.093 1.00 96.88 315 ALA A CA 1
ATOM 2484 C C . ALA A 1 315 ? -3.244 -1.650 25.583 1.00 96.88 315 ALA A C 1
ATOM 2486 O O . ALA A 1 315 ? -4.216 -2.329 25.913 1.00 96.88 315 ALA A O 1
ATOM 2487 N N . GLY A 1 316 ? -2.374 -1.178 26.483 1.00 95.94 316 GLY A N 1
ATOM 2488 C CA . GLY A 1 316 ? -2.589 -1.225 27.931 1.00 95.94 316 GLY A CA 1
ATOM 2489 C C . GLY A 1 316 ? -3.447 -0.074 28.469 1.00 95.94 316 GLY A C 1
ATOM 2490 O O . GLY A 1 316 ? -3.941 -0.168 29.591 1.00 95.94 316 GLY A O 1
ATOM 2491 N N . GLU A 1 317 ? -3.623 0.995 27.690 1.00 96.25 317 GLU A N 1
ATOM 2492 C CA . GLU A 1 317 ? -4.343 2.215 28.082 1.00 96.25 317 GLU A CA 1
ATOM 2493 C C . GLU A 1 317 ? -5.706 2.353 27.397 1.00 96.25 317 GLU A C 1
ATOM 2495 O O . GLU A 1 317 ? -6.633 2.900 27.992 1.00 96.25 317 GLU A O 1
ATOM 2500 N N . ARG A 1 318 ? -5.824 1.860 26.159 1.00 95.06 318 ARG A N 1
ATOM 2501 C CA . ARG A 1 318 ? -7.020 1.949 25.312 1.00 95.06 318 ARG A CA 1
ATOM 2502 C C . ARG A 1 318 ? -7.375 0.577 24.772 1.00 95.06 318 ARG A C 1
ATOM 2504 O O . ARG A 1 318 ? -6.474 -0.184 24.395 1.00 95.06 318 ARG A O 1
ATOM 2511 N N . ARG A 1 319 ? -8.668 0.268 24.650 1.00 96.06 319 ARG A N 1
ATOM 2512 C CA . ARG A 1 319 ? -9.093 -0.995 24.038 1.00 96.06 319 ARG A CA 1
ATOM 2513 C C . ARG A 1 319 ? -8.697 -1.003 22.561 1.00 96.06 319 ARG A C 1
ATOM 2515 O O . ARG A 1 319 ? -9.315 -0.342 21.733 1.00 96.06 319 ARG A O 1
ATOM 2522 N N . THR A 1 320 ? -7.638 -1.745 22.253 1.00 97.81 320 THR A N 1
ATOM 2523 C CA . THR A 1 320 ? -6.976 -1.743 20.944 1.00 97.81 320 THR A CA 1
ATOM 2524 C C . THR A 1 320 ? -7.101 -3.110 20.285 1.00 97.81 320 THR A C 1
ATOM 2526 O O . THR A 1 320 ? -6.830 -4.126 20.924 1.00 97.81 320 THR A O 1
ATOM 2529 N N . MET A 1 321 ? -7.460 -3.128 19.003 1.00 98.00 321 MET A N 1
ATOM 2530 C CA . MET A 1 321 ? -7.490 -4.328 18.171 1.00 98.00 321 MET A CA 1
ATOM 2531 C C . MET A 1 321 ? -6.414 -4.244 17.089 1.00 98.00 321 MET A C 1
ATOM 2533 O O . MET A 1 321 ? -6.372 -3.278 16.325 1.00 98.00 321 MET A O 1
ATOM 2537 N N . PHE A 1 322 ? -5.558 -5.262 17.005 1.00 98.50 322 PHE A N 1
ATOM 2538 C CA . PHE A 1 322 ? -4.536 -5.360 15.963 1.00 98.50 322 PHE A CA 1
ATOM 2539 C C . PHE A 1 322 ? -5.047 -6.191 14.785 1.00 98.50 322 PHE A C 1
ATOM 2541 O O . PHE A 1 322 ? -5.472 -7.324 14.965 1.00 98.50 322 PHE A O 1
ATOM 2548 N N . ILE A 1 323 ? -4.983 -5.664 13.568 1.00 98.50 323 ILE A N 1
ATOM 2549 C CA . ILE A 1 323 ? -5.395 -6.366 12.352 1.00 98.50 323 ILE A CA 1
ATOM 2550 C C . ILE A 1 323 ? -4.173 -6.510 11.454 1.00 98.50 323 ILE A C 1
ATOM 2552 O O . ILE A 1 323 ? -3.588 -5.515 11.035 1.00 98.50 323 ILE A O 1
ATOM 2556 N N . ALA A 1 324 ? -3.787 -7.744 11.154 1.00 97.81 324 ALA A N 1
ATOM 2557 C CA . ALA A 1 324 ? -2.809 -8.053 10.124 1.00 97.81 324 ALA A CA 1
ATOM 2558 C C . ALA A 1 324 ? -3.558 -8.402 8.835 1.00 97.81 324 ALA A C 1
ATOM 2560 O O . ALA A 1 324 ? -4.153 -9.472 8.737 1.00 97.81 324 ALA A O 1
ATOM 2561 N N . ALA A 1 325 ? -3.548 -7.491 7.864 1.00 96.81 325 ALA A N 1
ATOM 2562 C CA . ALA A 1 325 ? -4.055 -7.731 6.522 1.00 96.81 325 ALA A CA 1
ATOM 2563 C C . ALA A 1 325 ? -2.985 -8.478 5.712 1.00 96.81 325 ALA A C 1
ATOM 2565 O O . ALA A 1 325 ? -2.113 -7.851 5.101 1.00 96.81 325 ALA A O 1
ATOM 2566 N N . ALA A 1 326 ? -3.025 -9.810 5.754 1.00 92.69 326 ALA A N 1
ATOM 2567 C CA . ALA A 1 326 ? -2.009 -10.697 5.201 1.00 92.69 326 ALA A CA 1
ATOM 2568 C C . ALA A 1 326 ? -2.620 -11.986 4.638 1.00 92.69 326 ALA A C 1
ATOM 2570 O O . ALA A 1 326 ? -3.449 -12.626 5.285 1.00 92.69 326 ALA A O 1
ATOM 2571 N N . ASP A 1 327 ? -2.135 -12.399 3.470 1.00 89.69 327 ASP A N 1
ATOM 2572 C CA . ASP A 1 327 ? -2.371 -13.734 2.929 1.00 89.69 327 ASP A CA 1
ATOM 2573 C C . ASP A 1 327 ? -1.328 -14.737 3.461 1.00 89.69 327 ASP A C 1
ATOM 2575 O O . ASP A 1 327 ? -0.234 -14.367 3.896 1.00 89.69 327 ASP A O 1
ATOM 2579 N N . LEU A 1 328 ? -1.676 -16.028 3.447 1.00 85.44 328 LEU A N 1
ATOM 2580 C CA . LEU A 1 328 ? -0.783 -17.112 3.869 1.00 85.44 328 LEU A CA 1
ATOM 2581 C C . LEU A 1 328 ? 0.107 -17.584 2.700 1.00 85.44 328 LEU A C 1
ATOM 2583 O O . LEU A 1 328 ? 0.845 -16.808 2.097 1.00 85.44 328 LEU A O 1
ATOM 2587 N N . SER A 1 329 ? 0.114 -18.881 2.394 1.00 75.88 329 SER A N 1
ATOM 2588 C CA . SER A 1 329 ? 1.021 -19.448 1.398 1.00 75.88 329 SER A CA 1
ATOM 2589 C C . SER A 1 329 ? 0.587 -19.124 -0.035 1.00 75.88 329 SER A C 1
ATOM 2591 O O . SER A 1 329 ? -0.490 -19.534 -0.468 1.00 75.88 329 SER A O 1
ATOM 2593 N N . HIS A 1 330 ? 1.476 -18.497 -0.802 1.00 68.94 330 HIS A N 1
ATOM 2594 C CA . HIS A 1 330 ? 1.334 -18.305 -2.246 1.00 68.94 330 HIS A CA 1
ATOM 2595 C C . HIS A 1 330 ? 1.888 -19.527 -2.998 1.00 68.94 330 HIS A C 1
ATOM 2597 O O . HIS A 1 330 ? 3.054 -19.549 -3.390 1.00 68.94 330 HIS A O 1
ATOM 2603 N N . VAL A 1 331 ? 1.070 -20.574 -3.144 1.00 68.00 331 VAL A N 1
ATOM 2604 C CA . VAL A 1 331 ? 1.454 -21.837 -3.806 1.00 68.00 331 VAL A CA 1
ATOM 2605 C C . VAL A 1 331 ? 0.739 -21.976 -5.149 1.00 68.00 331 VAL A C 1
ATOM 2607 O O . VAL A 1 331 ? -0.446 -21.665 -5.270 1.00 68.00 331 VAL A O 1
ATOM 2610 N N . GLY A 1 332 ? 1.466 -22.463 -6.155 1.00 58.50 332 GLY A N 1
ATOM 2611 C CA . GLY A 1 332 ? 0.939 -22.856 -7.459 1.00 58.50 332 GLY A CA 1
ATOM 2612 C C . GLY A 1 332 ? 1.531 -22.085 -8.647 1.00 58.50 332 GLY A C 1
ATOM 2613 O O . GLY A 1 332 ? 2.299 -21.132 -8.464 1.00 58.50 332 GLY A O 1
ATOM 2614 N N . PRO A 1 333 ? 1.144 -22.453 -9.885 1.00 51.81 333 PRO A N 1
ATOM 2615 C CA . PRO A 1 333 ? 1.776 -21.939 -11.104 1.00 51.81 333 PRO A CA 1
ATOM 2616 C C . PRO A 1 333 ? 1.673 -20.418 -11.274 1.00 51.81 333 PRO A C 1
ATOM 2618 O O . PRO A 1 333 ? 2.561 -19.793 -11.849 1.00 51.81 333 PRO A O 1
ATOM 2621 N N . ALA A 1 334 ? 0.612 -19.805 -10.737 1.00 50.78 334 ALA A N 1
ATOM 2622 C CA . ALA A 1 334 ? 0.427 -18.352 -10.739 1.00 50.78 334 ALA A CA 1
ATOM 2623 C C . ALA A 1 334 ? 1.450 -17.603 -9.861 1.00 50.78 334 ALA A C 1
ATOM 2625 O O . ALA A 1 334 ? 1.652 -16.407 -10.055 1.00 50.78 334 ALA A O 1
ATOM 2626 N N . PHE A 1 335 ? 2.112 -18.309 -8.939 1.00 56.62 335 PHE A N 1
ATOM 2627 C CA . PHE A 1 335 ? 3.112 -17.788 -8.003 1.00 56.62 335 PHE A CA 1
ATOM 2628 C C . PHE A 1 335 ? 4.513 -18.374 -8.253 1.00 56.62 335 PHE A C 1
ATOM 2630 O O . PHE A 1 335 ? 5.405 -18.247 -7.418 1.00 56.62 335 PHE A O 1
ATOM 2637 N N . GLY A 1 336 ? 4.723 -19.013 -9.410 1.00 49.78 336 GLY A N 1
ATOM 2638 C CA . GLY A 1 336 ? 6.032 -19.524 -9.825 1.00 49.78 336 GLY A CA 1
ATOM 2639 C C . GLY A 1 336 ? 6.475 -20.820 -9.140 1.00 49.78 336 GLY A C 1
ATOM 2640 O O . GLY A 1 336 ? 7.662 -21.136 -9.190 1.00 49.78 336 GLY A O 1
ATOM 2641 N N . GLN A 1 337 ? 5.553 -21.564 -8.518 1.00 42.12 337 GLN A N 1
ATOM 2642 C CA . GLN A 1 337 ? 5.805 -22.924 -8.034 1.00 42.12 337 GLN A CA 1
ATOM 2643 C C . GLN A 1 337 ? 5.141 -23.946 -8.963 1.00 42.12 337 GLN A C 1
ATOM 2645 O O . GLN A 1 337 ? 3.983 -23.769 -9.350 1.00 42.12 337 GLN A O 1
ATOM 2650 N N . ASP A 1 338 ? 5.879 -25.000 -9.322 1.00 46.00 338 ASP A N 1
ATOM 2651 C CA . ASP A 1 338 ? 5.288 -26.196 -9.931 1.00 46.00 338 ASP A CA 1
ATOM 2652 C C . ASP A 1 338 ? 4.369 -26.882 -8.897 1.00 46.00 338 ASP A C 1
ATOM 2654 O O . ASP A 1 338 ? 4.608 -26.748 -7.696 1.00 46.00 338 ASP A O 1
ATOM 2658 N N . GLU A 1 339 ? 3.307 -27.551 -9.370 1.00 44.53 339 GLU A N 1
ATOM 2659 C CA . GLU A 1 339 ? 2.266 -28.198 -8.537 1.00 44.53 339 GLU A CA 1
ATOM 2660 C C . GLU A 1 339 ? 2.791 -29.073 -7.388 1.00 44.53 339 GLU A C 1
ATOM 2662 O O . GLU A 1 339 ? 3.741 -29.867 -7.607 1.00 44.53 339 GLU A O 1
#

Radius of gyration: 23.13 Å; Cα contacts (8 Å, |Δi|>4): 509; chains: 1; bounding box: 54×50×64 Å

Nearest PDB structures (foldseek):
  6qu5-assembly2_F  TM=1.751E-01  e=5.059E+00  Trypanosoma brucei brucei

Solvent-accessible surface area (backbone atoms only — not comparable to full-atom values): 19188 Å² total; per-residue (Å²): 132,83,74,77,78,86,67,61,70,39,40,19,56,49,87,60,47,75,45,82,46,76,56,97,92,41,58,24,36,40,39,36,54,74,81,56,89,40,94,66,70,43,81,40,53,47,82,55,49,62,48,56,70,39,31,67,43,82,33,35,70,65,56,26,50,52,51,29,45,74,73,68,43,76,92,70,61,68,66,59,54,53,53,49,52,50,52,36,50,77,57,51,43,32,66,46,71,72,33,51,55,49,51,54,51,50,41,51,52,56,71,68,41,95,39,39,66,60,73,44,56,73,74,62,44,56,56,49,48,68,58,31,49,56,56,52,44,64,38,23,54,81,47,74,79,41,90,78,71,58,58,89,82,54,75,89,82,63,97,66,82,84,54,65,45,82,34,54,39,63,57,47,91,82,36,30,56,62,51,18,48,58,47,53,77,45,25,83,77,44,66,77,39,47,32,39,39,35,39,9,55,30,92,87,40,69,52,79,42,61,32,39,65,76,58,21,51,35,47,61,84,47,71,40,48,42,40,49,69,59,46,54,56,46,36,63,46,38,56,69,47,81,89,41,75,62,36,26,50,64,60,34,62,52,66,60,66,48,51,17,50,51,54,37,47,52,53,47,44,65,44,40,61,80,72,91,34,30,26,44,63,34,33,35,20,43,53,67,70,50,72,42,96,85,41,64,54,72,80,72,38,65,44,62,44,48,47,54,53,50,53,54,53,48,50,75,76,41,52,45,38,38,35,38,18,47,70,82,87,79,77,30,70,94,60,79,31,81,128

Foldseek 3Di:
DPPPQPFDQQWAFDDWDWDWDADPNFIWIWTHDPLPLDPDIDTHGPLCVQLNVRRHRPDGSVRSQVVCVVVPRDRDPPVVVVVVRSVCVVRLRIDDPSVVVSVVVVVVVQQPDQFQDQQCDVNQADLAQVRRLVVLCVLQVVPQPDPPPPPPPPPPPDPDQAAEFEAALDRCVPCSNVLSNRLNVCLVSCQQAQEEEEEFELPSAADQAKEFDQGWHDGSLGTAHAPVVLLVVLQVLQVVPPPDDSRRHNPVSSVNNDRLRNVVVSSVCSSNVDDNHHYTYIHGHDPPVCVDPPHDHPCVVPSVVVSVVVVVVVVVVGVYYYYYSHDDDPDDVVSPHDD

Mean predicted aligned error: 6.65 Å